Protein AF-0000000084540121 (afdb_homodimer)

InterPro domains:
  IPR040788 MAE_28990/MAE_18760-like HEPN [PF18737] (2-87)

Foldseek 3Di:
DLLLVLVVVVLVVQDFQLPDDPLQNCQQCVVLVVQLPPDPDVVSCVVVVCCVVPVRRDGTDGDNVSPPPDPVADCHVSDCSVNCSPPPPPVPPPPPD/DVLLVLVVVVLVVQDFQLPDDPLQNCQQCVVLVVQLPPDPDVVSCVVVVCCVVPRRRHGTDGDNCSVPPPPPPDVPCSVCSCNCSVPDVECPPPPPD

Solvent-accessible surface area (backbone atoms only — not comparable to full-atom values): 11094 Å² total; per-residue (Å²): 107,73,53,50,50,47,50,50,53,54,58,70,65,61,43,28,40,70,69,44,54,37,62,56,39,12,53,43,41,36,70,66,59,56,69,35,56,83,52,87,28,31,54,56,37,23,65,58,36,44,40,62,72,67,48,30,82,35,72,50,64,68,66,82,74,54,72,48,85,67,74,78,44,33,54,60,46,58,35,55,42,50,48,59,66,65,72,79,68,80,71,76,77,70,70,79,117,107,72,57,49,50,48,48,51,53,54,56,70,65,61,42,28,40,72,70,43,55,38,69,56,38,12,53,43,41,37,71,67,59,56,67,35,56,83,52,97,30,41,53,55,37,22,65,58,38,44,39,62,72,68,47,30,82,34,74,50,64,67,65,82,74,53,72,41,87,70,72,52,60,15,49,80,33,42,52,44,44,51,56,56,59,70,80,46,57,74,29,64,73,78,69,82,117

Organism: NCBI:txid376219

Structure (mmCIF, N/CA/C/O backbone):
data_AF-0000000084540121-model_v1
#
loop_
_entity.id
_entity.type
_entity.pdbx_description
1 polymer 'MAE-28990/MAE-18760-like HEPN domain-containing protein'
#
loop_
_atom_site.group_PDB
_atom_site.id
_atom_site.type_symbol
_atom_site.label_atom_id
_atom_site.label_alt_id
_atom_site.label_comp_id
_atom_site.label_asym_id
_atom_site.label_entity_id
_atom_site.label_seq_id
_atom_site.pdbx_PDB_ins_code
_atom_site.Cartn_x
_atom_site.Cartn_y
_atom_site.Cartn_z
_atom_site.occupancy
_atom_site.B_iso_or_equiv
_atom_site.auth_seq_id
_atom_site.auth_comp_id
_atom_site.auth_asym_id
_atom_site.auth_atom_id
_atom_site.pdbx_PDB_model_num
ATOM 1 N N . MET A 1 1 ? -4.441 23.078 14.719 1 58.97 1 MET A N 1
ATOM 2 C CA . MET A 1 1 ? -3.49 24.141 14.422 1 58.97 1 MET A CA 1
ATOM 3 C C . MET A 1 1 ? -2.055 23.641 14.508 1 58.97 1 MET A C 1
ATOM 5 O O . MET A 1 1 ? -1.306 23.703 13.531 1 58.97 1 MET A O 1
ATOM 9 N N . ALA A 1 2 ? -1.504 23.109 15.727 1 68.88 2 ALA A N 1
ATOM 10 C CA . ALA A 1 2 ? -0.123 22.672 15.914 1 68.88 2 ALA A CA 1
ATOM 11 C C . ALA A 1 2 ? 0.222 21.531 14.961 1 68.88 2 ALA A C 1
ATOM 13 O O . ALA A 1 2 ? 1.293 21.516 14.352 1 68.88 2 ALA A O 1
ATOM 14 N N . ALA A 1 3 ? -0.736 20.766 14.742 1 68.94 3 ALA A N 1
ATOM 15 C CA . ALA A 1 3 ? -0.485 19.625 13.867 1 68.94 3 ALA A CA 1
ATOM 16 C C . ALA A 1 3 ? -0.313 20.062 12.414 1 68.94 3 ALA A C 1
ATOM 18 O O . ALA A 1 3 ? 0.56 19.562 11.703 1 68.94 3 ALA A O 1
ATOM 19 N N . ASN A 1 4 ? -1.132 21.062 11.961 1 74.94 4 ASN A N 1
ATOM 20 C CA . ASN A 1 4 ? -1.024 21.547 10.594 1 74.94 4 ASN A CA 1
ATOM 21 C C . ASN A 1 4 ? 0.293 22.281 10.359 1 74.94 4 ASN A C 1
ATOM 23 O O . ASN A 1 4 ? 0.857 22.219 9.266 1 74.94 4 ASN A O 1
ATOM 27 N N . ALA A 1 5 ? 0.564 23 11.477 1 78.62 5 ALA A N 1
ATOM 28 C CA . ALA A 1 5 ? 1.848 23.688 11.367 1 78.62 5 ALA A CA 1
ATOM 29 C C . ALA A 1 5 ? 2.986 22.703 11.164 1 78.62 5 ALA A C 1
ATOM 31 O O . ALA A 1 5 ? 3.893 22.938 10.359 1 78.62 5 ALA A O 1
ATOM 32 N N . TYR A 1 6 ? 3.016 21.656 11.93 1 79.75 6 TYR A N 1
ATOM 33 C CA . TYR A 1 6 ? 4.043 20.625 11.781 1 79.75 6 TYR A CA 1
ATOM 34 C C . TYR A 1 6 ? 3.971 19.969 10.406 1 79.75 6 TYR A C 1
ATOM 36 O O . TYR A 1 6 ? 5 19.703 9.789 1 79.75 6 TYR A O 1
ATOM 44 N N . LEU A 1 7 ? 2.779 19.719 10.055 1 81.31 7 LEU A N 1
ATOM 45 C CA . LEU A 1 7 ? 2.621 19.141 8.719 1 81.31 7 LEU A CA 1
ATOM 46 C C . LEU A 1 7 ? 3.205 20.062 7.66 1 81.31 7 LEU A C 1
ATOM 48 O O . LEU A 1 7 ? 3.85 19.609 6.715 1 81.31 7 LEU A O 1
ATOM 52 N N . ASP A 1 8 ? 2.877 21.391 7.75 1 84.31 8 ASP A N 1
ATOM 53 C CA . ASP A 1 8 ? 3.451 22.375 6.828 1 84.31 8 ASP A CA 1
ATOM 54 C C . ASP A 1 8 ? 4.977 22.328 6.867 1 84.31 8 ASP A C 1
ATOM 56 O O . ASP A 1 8 ? 5.629 22.422 5.824 1 84.31 8 ASP A O 1
ATOM 60 N N . TYR A 1 9 ? 5.543 22.172 8.195 1 86.44 9 TYR A N 1
ATOM 61 C CA . TYR A 1 9 ? 6.984 22.031 8.375 1 86.44 9 TYR A CA 1
ATOM 62 C C . TYR A 1 9 ? 7.52 20.828 7.625 1 86.44 9 TYR A C 1
ATOM 64 O O . TYR A 1 9 ? 8.523 20.906 6.91 1 86.44 9 TYR A O 1
ATOM 72 N N . VAL A 1 10 ? 6.906 19.719 7.75 1 87 10 VAL A N 1
ATOM 73 C CA . VAL A 1 10 ? 7.328 18.5 7.074 1 87 10 VAL A CA 1
ATOM 74 C C . VAL A 1 10 ? 7.242 18.688 5.562 1 87 10 VAL A C 1
ATOM 76 O O . VAL A 1 10 ? 8.148 18.266 4.828 1 87 10 VAL A O 1
ATOM 79 N N . ARG A 1 11 ? 6.145 19.266 5.094 1 88.94 11 ARG A N 1
ATOM 80 C CA . ARG A 1 11 ? 5.977 19.516 3.666 1 88.94 11 ARG A CA 1
ATOM 81 C C . ARG A 1 11 ? 7.137 20.344 3.115 1 88.94 11 ARG A C 1
ATOM 83 O O . ARG A 1 11 ? 7.602 20.109 1.999 1 88.94 11 ARG A O 1
ATOM 90 N N . LEU A 1 12 ? 7.582 21.266 3.869 1 90.81 12 LEU A N 1
ATOM 91 C CA . LEU A 1 12 ? 8.633 22.172 3.436 1 90.81 12 LEU A CA 1
ATOM 92 C C . LEU A 1 12 ? 9.977 21.469 3.354 1 90.81 12 LEU A C 1
ATOM 94 O O . LEU A 1 12 ? 10.906 21.953 2.709 1 90.81 12 LEU A O 1
ATOM 98 N N . GLN A 1 13 ? 10.148 20.312 4.07 1 91.44 13 GLN A N 1
ATOM 99 C CA . GLN A 1 13 ? 11.383 19.531 4 1 91.44 13 GLN A CA 1
ATOM 100 C C . GLN A 1 13 ? 11.531 18.859 2.639 1 91.44 13 GLN A C 1
ATOM 102 O O . GLN A 1 13 ? 12.609 18.375 2.295 1 91.44 13 GLN A O 1
ATOM 107 N N . LYS A 1 14 ? 10.406 18.844 1.868 1 94 14 LYS A N 1
ATOM 108 C CA . LYS A 1 14 ? 10.422 18.312 0.512 1 94 14 LYS A CA 1
ATOM 109 C C . LYS A 1 14 ? 10.992 16.891 0.49 1 94 14 LYS A C 1
ATOM 111 O O . LYS A 1 14 ? 11.836 16.578 -0.351 1 94 14 LYS A O 1
ATOM 116 N N . LEU A 1 15 ? 10.648 16.016 1.434 1 94.25 15 LEU A N 1
ATOM 117 C CA . LEU A 1 15 ? 11.109 14.641 1.543 1 94.25 15 LEU A CA 1
ATOM 118 C C . LEU A 1 15 ? 10.469 13.773 0.462 1 94.25 15 LEU A C 1
ATOM 120 O O . LEU A 1 15 ? 9.367 14.055 -0.002 1 94.25 15 LEU A O 1
ATOM 124 N N . ASN A 1 16 ? 11.242 12.766 0.163 1 95.88 16 ASN A N 1
ATOM 125 C CA . ASN A 1 16 ? 10.648 11.719 -0.657 1 95.88 16 ASN A CA 1
ATOM 126 C C . ASN A 1 16 ? 9.711 10.836 0.158 1 95.88 16 ASN A C 1
ATOM 128 O O . ASN A 1 16 ? 9.797 10.789 1.386 1 95.88 16 ASN A O 1
ATOM 132 N N . TYR A 1 17 ? 8.812 10.086 -0.557 1 96 17 TYR A N 1
ATOM 133 C CA . TYR A 1 17 ? 7.863 9.203 0.11 1 96 17 TYR A CA 1
ATOM 134 C C . TYR A 1 17 ? 8.586 8.227 1.032 1 96 17 TYR A C 1
ATOM 136 O O . TYR A 1 17 ? 8.109 7.949 2.137 1 96 17 TYR A O 1
ATOM 144 N N . GLN A 1 18 ? 9.664 7.711 0.585 1 94.25 18 GLN A N 1
ATOM 145 C CA . GLN A 1 18 ? 10.391 6.695 1.349 1 94.25 18 GLN A CA 1
ATOM 146 C C . GLN A 1 18 ? 11.023 7.297 2.598 1 94.25 18 GLN A C 1
ATOM 148 O O . GLN A 1 18 ? 11.453 6.57 3.494 1 94.25 18 GLN A O 1
ATOM 153 N N . GLU A 1 19 ? 11.133 8.641 2.639 1 93 19 GLU A N 1
ATOM 154 C CA . GLU A 1 19 ? 11.727 9.32 3.777 1 93 19 GLU A CA 1
ATOM 155 C C . GLU A 1 19 ? 10.672 9.711 4.809 1 93 19 GLU A C 1
ATOM 157 O O . GLU A 1 19 ? 11.008 10.125 5.922 1 93 19 GLU A O 1
ATOM 162 N N . LEU A 1 20 ? 9.43 9.547 4.457 1 91.69 20 LEU A N 1
ATOM 163 C CA . LEU A 1 20 ? 8.344 9.859 5.375 1 91.69 20 LEU A CA 1
ATOM 164 C C . LEU A 1 20 ? 8.195 8.773 6.438 1 91.69 20 LEU A C 1
ATOM 166 O O . LEU A 1 20 ? 8.438 7.598 6.164 1 91.69 20 LEU A O 1
ATOM 170 N N . SER A 1 21 ? 7.863 9.312 7.672 1 89.06 21 SER A N 1
ATOM 171 C CA . SER A 1 21 ? 7.383 8.305 8.617 1 89.06 21 SER A CA 1
ATOM 172 C C . SER A 1 21 ? 6.105 7.645 8.109 1 89.06 21 SER A C 1
ATOM 174 O O . SER A 1 21 ? 5.391 8.211 7.281 1 89.06 21 SER A O 1
ATOM 176 N N . SER A 1 22 ? 5.793 6.473 8.656 1 91.25 22 SER A N 1
ATOM 177 C CA . SER A 1 22 ? 4.641 5.707 8.188 1 91.25 22 SER A CA 1
ATOM 178 C C . SER A 1 22 ? 3.34 6.465 8.422 1 91.25 22 SER A C 1
ATOM 180 O O . SER A 1 22 ? 2.395 6.34 7.637 1 91.25 22 SER A O 1
ATOM 182 N N . ASN A 1 23 ? 3.324 7.277 9.477 1 85.94 23 ASN A N 1
ATOM 183 C CA . ASN A 1 23 ? 2.123 8.055 9.75 1 85.94 23 ASN A CA 1
ATOM 184 C C . ASN A 1 23 ? 1.856 9.086 8.656 1 85.94 23 ASN A C 1
ATOM 186 O O . ASN A 1 23 ? 0.712 9.266 8.234 1 85.94 23 ASN A O 1
ATOM 190 N N . PHE A 1 24 ? 2.943 9.758 8.148 1 88.25 24 PHE A N 1
ATOM 191 C CA . PHE A 1 24 ? 2.795 10.75 7.094 1 88.25 24 PHE A CA 1
ATOM 192 C C . PHE A 1 24 ? 2.533 10.086 5.75 1 88.25 24 PHE A C 1
ATOM 194 O O . PHE A 1 24 ? 1.777 10.602 4.93 1 88.25 24 PHE A O 1
ATOM 201 N N . LEU A 1 25 ? 3.213 8.922 5.652 1 92.69 25 LEU A N 1
ATOM 202 C CA . LEU A 1 25 ? 3 8.188 4.406 1 92.69 25 LEU A CA 1
ATOM 203 C C . LEU A 1 25 ? 1.556 7.715 4.293 1 92.69 25 LEU A C 1
ATOM 205 O O . LEU A 1 25 ? 0.951 7.801 3.223 1 92.69 25 LEU A O 1
ATOM 209 N N . ALA A 1 26 ? 0.975 7.258 5.375 1 90.81 26 ALA A N 1
ATOM 210 C CA . ALA A 1 26 ? -0.42 6.824 5.395 1 90.81 26 ALA A CA 1
ATOM 211 C C . ALA A 1 26 ? -1.354 7.961 4.988 1 90.81 26 ALA A C 1
ATOM 213 O O . ALA A 1 26 ? -2.312 7.746 4.242 1 90.81 26 ALA A O 1
ATOM 214 N N . LEU A 1 27 ? -0.991 9.102 5.496 1 87.12 27 LEU A N 1
ATOM 215 C CA . LEU A 1 27 ? -1.777 10.281 5.156 1 87.12 27 LEU A CA 1
ATOM 216 C C . LEU A 1 27 ? -1.684 10.594 3.666 1 87.12 27 LEU A C 1
ATOM 218 O O . LEU A 1 27 ? -2.691 10.906 3.029 1 87.12 27 LEU A O 1
ATOM 222 N N . ALA A 1 28 ? -0.429 10.5 3.148 1 90.69 28 ALA A N 1
ATOM 223 C CA . ALA A 1 28 ? -0.174 10.836 1.749 1 90.69 28 ALA A CA 1
ATOM 224 C C . ALA A 1 28 ? -0.887 9.859 0.815 1 90.69 28 ALA A C 1
ATOM 226 O O . ALA A 1 28 ? -1.354 10.25 -0.258 1 90.69 28 ALA A O 1
ATOM 227 N N . MET A 1 29 ? -1.013 8.625 1.266 1 90.5 29 MET A N 1
ATOM 228 C CA . MET A 1 29 ? -1.477 7.562 0.38 1 90.5 29 MET A CA 1
ATOM 229 C C . MET A 1 29 ? -2.943 7.234 0.641 1 90.5 29 MET A C 1
ATOM 231 O O . MET A 1 29 ? -3.531 6.402 -0.048 1 90.5 29 MET A O 1
ATOM 235 N N . LYS A 1 30 ? -3.553 7.832 1.5 1 86.31 30 LYS A N 1
ATOM 236 C CA . LYS A 1 30 ? -4.891 7.504 1.985 1 86.31 30 LYS A CA 1
ATOM 237 C C . LYS A 1 30 ? -5.883 7.387 0.831 1 86.31 30 LYS A C 1
ATOM 239 O O . LYS A 1 30 ? -6.609 6.398 0.728 1 86.31 30 LYS A O 1
ATOM 244 N N . GLU A 1 31 ? -5.898 8.477 -0.031 1 84.19 31 GLU A N 1
ATOM 245 C CA . GLU A 1 31 ? -6.859 8.484 -1.13 1 84.19 31 GLU A CA 1
ATOM 246 C C . GLU A 1 31 ? -6.617 7.312 -2.08 1 84.19 31 GLU A C 1
ATOM 248 O O . GLU A 1 31 ? -7.566 6.719 -2.598 1 84.19 31 GLU A O 1
ATOM 253 N N . LYS A 1 32 ? -5.359 6.922 -2.34 1 86.19 32 LYS A N 1
ATOM 254 C CA . LYS A 1 32 ? -5.02 5.812 -3.23 1 86.19 32 LYS A CA 1
ATOM 255 C C . LYS A 1 32 ? -5.43 4.473 -2.623 1 86.19 32 LYS A C 1
ATOM 257 O O . LYS A 1 32 ? -5.938 3.598 -3.326 1 86.19 32 LYS A O 1
ATOM 262 N N . LEU A 1 33 ? -5.254 4.395 -1.348 1 87.56 33 LEU A N 1
ATOM 263 C CA . LEU A 1 33 ? -5.559 3.146 -0.655 1 87.56 33 LEU A CA 1
ATOM 264 C C . LEU A 1 33 ? -7.062 2.965 -0.5 1 87.56 33 LEU A C 1
ATOM 266 O O . LEU A 1 33 ? -7.57 1.844 -0.589 1 87.56 33 LEU A O 1
ATOM 270 N N . LYS A 1 34 ? -7.754 4.004 -0.356 1 82.19 34 LYS A N 1
ATOM 271 C CA . LYS A 1 34 ? -9.203 3.975 -0.21 1 82.19 34 LYS A CA 1
ATOM 272 C C . LYS A 1 34 ? -9.883 3.562 -1.515 1 82.19 34 LYS A C 1
ATOM 274 O O . LYS A 1 34 ? -10.898 2.867 -1.499 1 82.19 34 LYS A O 1
ATOM 279 N N . LYS A 1 35 ? -9.367 4.039 -2.639 1 79.19 35 LYS A N 1
ATOM 280 C CA . LYS A 1 35 ? -9.945 3.746 -3.949 1 79.19 35 LYS A CA 1
ATOM 281 C C . LYS A 1 35 ? -9.898 2.25 -4.246 1 79.19 35 LYS A C 1
ATOM 283 O O . LYS A 1 35 ? -10.703 1.742 -5.031 1 79.19 35 LYS A O 1
ATOM 288 N N . SER A 1 36 ? -9.023 1.503 -3.605 1 74.75 36 SER A N 1
ATOM 289 C CA . SER A 1 36 ? -8.852 0.079 -3.875 1 74.75 36 SER A CA 1
ATOM 290 C C . SER A 1 36 ? -9.867 -0.755 -3.1 1 74.75 36 SER A C 1
ATOM 292 O O . SER A 1 36 ? -10.008 -1.953 -3.348 1 74.75 36 SER A O 1
ATOM 294 N N . LYS A 1 37 ? -10.672 -0.234 -2.207 1 67.5 37 LYS A N 1
ATOM 295 C CA . LYS A 1 37 ? -11.555 -0.922 -1.27 1 67.5 37 LYS A CA 1
ATOM 296 C C . LYS A 1 37 ? -12.766 -1.519 -1.988 1 67.5 37 LYS A C 1
ATOM 298 O O . LYS A 1 37 ? -13.383 -2.457 -1.489 1 67.5 37 LYS A O 1
ATOM 303 N N . GLU A 1 38 ? -12.969 -1.216 -3.234 1 63.81 38 GLU A N 1
ATOM 304 C CA . GLU A 1 38 ? -14.289 -1.522 -3.783 1 63.81 38 GLU A CA 1
ATOM 305 C C . GLU A 1 38 ? -14.352 -2.963 -4.281 1 63.81 38 GLU A C 1
ATOM 307 O O . GLU A 1 38 ? -15.445 -3.523 -4.43 1 63.81 38 GLU A O 1
ATOM 312 N N . THR A 1 39 ? -13.195 -3.584 -4.473 1 63.09 39 THR A N 1
ATOM 313 C CA . THR A 1 39 ? -13.266 -4.934 -5.02 1 63.09 39 THR A CA 1
ATOM 314 C C . THR A 1 39 ? -12.281 -5.859 -4.316 1 63.09 39 THR A C 1
ATOM 316 O O . THR A 1 39 ? -11.32 -5.395 -3.703 1 63.09 39 THR A O 1
ATOM 319 N N . ASN A 1 40 ? -12.633 -7.164 -4.062 1 66.56 40 ASN A N 1
ATOM 320 C CA . ASN A 1 40 ? -11.758 -8.188 -3.502 1 66.56 40 ASN A CA 1
ATOM 321 C C . ASN A 1 40 ? -10.82 -8.766 -4.559 1 66.56 40 ASN A C 1
ATOM 323 O O . ASN A 1 40 ? -10.156 -9.773 -4.324 1 66.56 40 ASN A O 1
ATOM 327 N N . LYS A 1 41 ? -10.75 -7.992 -5.684 1 75 41 LYS A N 1
ATOM 328 C CA . LYS A 1 41 ? -9.859 -8.484 -6.734 1 75 41 LYS A CA 1
ATOM 329 C C . LYS A 1 41 ? -8.43 -7.988 -6.523 1 75 41 LYS A C 1
ATOM 331 O O . LYS A 1 41 ? -8.211 -6.809 -6.242 1 75 41 LYS A O 1
ATOM 336 N N . PRO A 1 42 ? -7.465 -8.906 -6.641 1 79.44 42 PRO A N 1
ATOM 337 C CA . PRO A 1 42 ? -6.07 -8.492 -6.484 1 79.44 42 PRO A CA 1
ATOM 338 C C . PRO A 1 42 ? -5.68 -7.375 -7.445 1 79.44 42 PRO A C 1
ATOM 340 O O . PRO A 1 42 ? -4.801 -6.562 -7.133 1 79.44 42 PRO A O 1
ATOM 343 N N . SER A 1 43 ? -6.309 -7.34 -8.602 1 81.88 43 SER A N 1
ATOM 344 C CA . SER A 1 43 ? -5.934 -6.383 -9.641 1 81.88 43 SER A CA 1
ATOM 345 C C . SER A 1 43 ? -6.117 -4.949 -9.156 1 81.88 43 SER A C 1
ATOM 347 O O . SER A 1 43 ? -5.449 -4.035 -9.641 1 81.88 43 SER A O 1
ATOM 349 N N . VAL A 1 44 ? -7.047 -4.766 -8.32 1 83.44 44 VAL A N 1
ATOM 350 C CA . VAL A 1 44 ? -7.344 -3.422 -7.832 1 83.44 44 VAL A CA 1
ATOM 351 C C . VAL A 1 44 ? -6.156 -2.881 -7.039 1 83.44 44 VAL A C 1
ATOM 353 O O . VAL A 1 44 ? -5.973 -1.667 -6.934 1 83.44 44 VAL A O 1
ATOM 356 N N . TYR A 1 45 ? -5.352 -3.871 -6.523 1 88.31 45 TYR A N 1
ATOM 357 C CA . TYR A 1 45 ? -4.246 -3.475 -5.66 1 88.31 45 TYR A CA 1
ATOM 358 C C . TYR A 1 45 ? -2.977 -3.248 -6.473 1 88.31 45 TYR A C 1
ATOM 360 O O . TYR A 1 45 ? -1.974 -2.762 -5.941 1 88.31 45 TYR A O 1
ATOM 368 N N . ILE A 1 46 ? -3.021 -3.568 -7.77 1 89.81 46 ILE A N 1
ATOM 369 C CA . ILE A 1 46 ? -1.824 -3.49 -8.602 1 89.81 46 ILE A CA 1
ATOM 370 C C . ILE A 1 46 ? -1.313 -2.051 -8.633 1 89.81 46 ILE A C 1
ATOM 372 O O . ILE A 1 46 ? -0.122 -1.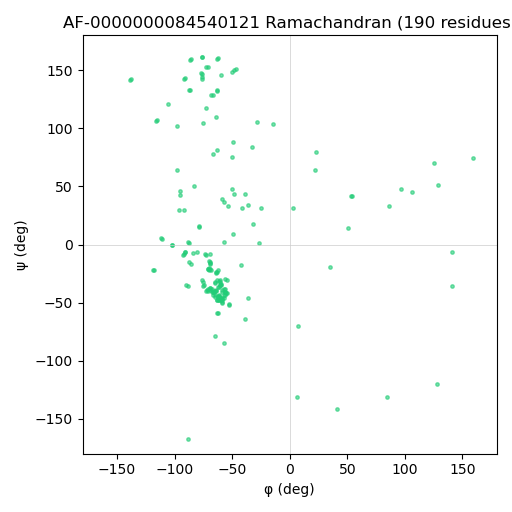804 -8.438 1 89.81 46 ILE A O 1
ATOM 376 N N . PRO A 1 47 ? -2.16 -1.054 -8.875 1 91.38 47 PRO A N 1
ATOM 377 C CA . PRO A 1 47 ? -1.654 0.32 -8.883 1 91.38 47 PRO A CA 1
ATOM 378 C C . PRO A 1 47 ? -1.024 0.728 -7.551 1 91.38 47 PRO A C 1
ATOM 380 O O . PRO A 1 47 ? -0.061 1.497 -7.531 1 91.38 47 PRO A O 1
ATOM 383 N N . ILE A 1 48 ? -1.529 0.247 -6.469 1 92.5 48 ILE A N 1
ATOM 384 C CA . ILE A 1 48 ? -0.958 0.508 -5.152 1 92.5 48 ILE A CA 1
ATOM 385 C C . ILE A 1 48 ? 0.445 -0.086 -5.07 1 92.5 48 ILE A C 1
ATOM 387 O O . ILE A 1 48 ? 1.393 0.594 -4.672 1 92.5 48 ILE A O 1
ATOM 391 N N . CYS A 1 49 ? 0.542 -1.305 -5.484 1 93.62 49 CYS A N 1
ATOM 392 C CA . CYS A 1 49 ? 1.834 -1.982 -5.473 1 93.62 49 CYS A CA 1
ATOM 393 C C . CYS A 1 49 ? 2.832 -1.271 -6.375 1 93.62 49 CYS A C 1
ATOM 395 O O . CYS A 1 49 ? 3.99 -1.081 -6 1 93.62 49 CYS A O 1
ATOM 397 N N . LYS A 1 50 ? 2.396 -0.893 -7.582 1 92.94 50 LYS A N 1
ATOM 398 C CA . LYS A 1 50 ? 3.262 -0.165 -8.508 1 92.94 50 LYS A CA 1
ATOM 399 C C . LYS A 1 50 ? 3.787 1.119 -7.871 1 92.94 50 LYS A C 1
ATOM 401 O O . LYS A 1 50 ? 4.965 1.452 -8.016 1 92.94 50 LYS A O 1
ATOM 406 N N . PHE A 1 51 ? 2.975 1.804 -7.227 1 93.94 51 PHE A N 1
ATOM 407 C CA . PHE A 1 51 ? 3.393 3.023 -6.547 1 93.94 51 PHE A CA 1
ATOM 408 C C . PHE A 1 51 ? 4.496 2.729 -5.535 1 93.94 51 PHE A C 1
ATOM 410 O O . PHE A 1 51 ? 5.547 3.371 -5.555 1 93.94 51 PHE A O 1
ATOM 417 N N . PHE A 1 52 ? 4.289 1.715 -4.668 1 94.31 52 PHE A N 1
ATOM 418 C CA . PHE A 1 52 ? 5.219 1.445 -3.578 1 94.31 52 PHE A CA 1
ATOM 419 C C . PHE A 1 52 ? 6.535 0.894 -4.109 1 94.31 52 PHE A C 1
ATOM 421 O O . PHE A 1 52 ? 7.586 1.08 -3.496 1 94.31 52 PHE A O 1
ATOM 428 N N . ILE A 1 53 ? 6.496 0.368 -5.25 1 92.75 53 ILE A N 1
ATOM 429 C CA . ILE A 1 53 ? 7.703 -0.211 -5.828 1 92.75 53 ILE A CA 1
ATOM 430 C C . ILE A 1 53 ? 8.469 0.858 -6.602 1 92.75 53 ILE A C 1
ATOM 432 O O . ILE A 1 53 ? 9.703 0.883 -6.586 1 92.75 53 ILE A O 1
ATOM 436 N N . SER A 1 54 ? 7.766 1.732 -7.227 1 93.62 54 SER A N 1
ATOM 437 C CA . SER A 1 54 ? 8.453 2.547 -8.227 1 93.62 54 SER A CA 1
ATOM 438 C C . SER A 1 54 ? 8.414 4.023 -7.848 1 93.62 54 SER A C 1
ATOM 440 O O . SER A 1 54 ? 9.203 4.82 -8.359 1 93.62 54 SER A O 1
ATOM 442 N N . GLU A 1 55 ? 7.508 4.445 -7.035 1 94.38 55 GLU A N 1
ATOM 443 C CA . GLU A 1 55 ? 7.285 5.879 -6.883 1 94.38 55 GLU A CA 1
ATOM 444 C C . GLU A 1 55 ? 7.719 6.359 -5.5 1 94.38 55 GLU A C 1
ATOM 446 O O . GLU A 1 55 ? 7.594 7.543 -5.18 1 94.38 55 GLU A O 1
ATOM 451 N N . LEU A 1 56 ? 8.352 5.449 -4.637 1 93.75 56 LEU A N 1
ATOM 452 C CA . LEU A 1 56 ? 8.711 5.832 -3.275 1 93.75 56 LEU A CA 1
ATOM 453 C C . LEU A 1 56 ? 9.844 6.852 -3.281 1 93.75 56 LEU A C 1
ATOM 455 O O . LEU A 1 56 ? 10.039 7.578 -2.303 1 93.75 56 LEU A O 1
ATOM 459 N N . ASN A 1 57 ? 10.688 6.984 -4.398 1 94.56 57 ASN A N 1
ATOM 460 C CA . ASN A 1 57 ? 11.805 7.914 -4.477 1 94.56 57 ASN A CA 1
ATOM 461 C C . ASN A 1 57 ? 11.367 9.281 -5.004 1 94.56 57 ASN A C 1
ATOM 463 O O . ASN A 1 57 ? 12.172 10.203 -5.098 1 94.56 57 ASN A O 1
ATOM 467 N N . GLN A 1 58 ? 10.125 9.414 -5.242 1 96 58 GLN A N 1
ATOM 468 C CA . GLN A 1 58 ? 9.594 10.695 -5.68 1 96 58 GLN A CA 1
ATOM 469 C C . GLN A 1 58 ? 9.258 11.586 -4.488 1 96 58 GLN A C 1
ATOM 471 O O . GLN A 1 58 ? 9.047 11.094 -3.377 1 96 58 GLN A O 1
ATOM 476 N N . ARG A 1 59 ? 9.211 12.844 -4.859 1 96.19 59 ARG A N 1
ATOM 477 C CA . ARG A 1 59 ? 8.82 13.797 -3.824 1 96.19 59 ARG A CA 1
ATOM 478 C C . ARG A 1 59 ? 7.402 13.531 -3.338 1 96.19 59 ARG A C 1
ATOM 480 O O . ARG A 1 59 ? 6.5 13.289 -4.141 1 96.19 59 ARG A O 1
ATOM 487 N N . SER A 1 60 ? 7.34 13.539 -2.006 1 95.56 60 SER A N 1
ATOM 488 C CA . SER A 1 60 ? 6.031 13.234 -1.434 1 95.56 60 SER A CA 1
ATOM 489 C C . SER A 1 60 ? 5.094 14.43 -1.527 1 95.56 60 SER A C 1
ATOM 491 O O . SER A 1 60 ? 5.543 15.578 -1.493 1 95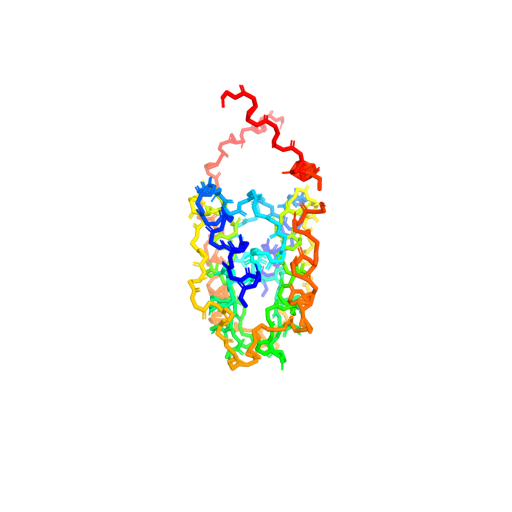.56 60 SER A O 1
ATOM 493 N N . ILE A 1 61 ? 3.811 14.109 -1.685 1 92.25 61 ILE A N 1
ATOM 494 C CA . ILE A 1 61 ? 2.756 15.117 -1.65 1 92.25 61 ILE A CA 1
ATOM 495 C C . ILE A 1 61 ? 1.829 14.859 -0.466 1 92.25 61 ILE A C 1
ATOM 497 O O . ILE A 1 61 ? 1.099 13.859 -0.449 1 92.25 61 ILE A O 1
ATOM 501 N N . LEU A 1 62 ? 2.012 15.727 0.507 1 90.31 62 LEU A N 1
ATOM 502 C CA . LEU A 1 62 ? 1.143 15.625 1.676 1 90.31 62 LEU A CA 1
ATOM 503 C C . LEU A 1 62 ? -0.1 16.484 1.504 1 90.31 62 LEU A C 1
ATOM 505 O O . LEU A 1 62 ? -0.018 17.609 0.984 1 90.31 62 LEU A O 1
ATOM 509 N N . PRO A 1 63 ? -1.138 16 1.981 1 83 63 PRO A N 1
ATOM 510 C CA . PRO A 1 63 ? -2.354 16.812 1.858 1 83 63 PRO A CA 1
ATOM 511 C C . PRO A 1 63 ? -2.311 18.078 2.711 1 83 63 PRO A C 1
ATOM 513 O O . PRO A 1 63 ? -1.755 18.062 3.812 1 83 63 PRO A O 1
ATOM 516 N N . LYS A 1 64 ? -2.564 19.281 2.207 1 75.94 64 LYS A N 1
ATOM 517 C CA . LYS A 1 64 ? -2.568 20.562 2.906 1 75.94 64 LYS A CA 1
ATOM 518 C C . LYS A 1 64 ? -3.639 20.594 3.994 1 75.94 64 LYS A C 1
ATOM 520 O O . LYS A 1 64 ? -3.387 21.062 5.105 1 75.94 64 LYS A O 1
ATOM 525 N N . ASP A 1 65 ? -4.766 20.422 3.623 1 64 65 ASP A N 1
ATOM 526 C CA . ASP A 1 65 ? -5.887 20.547 4.555 1 64 65 ASP A CA 1
ATOM 527 C C . ASP A 1 65 ? -6.277 19.188 5.113 1 64 65 ASP A C 1
ATOM 529 O O . ASP A 1 65 ? -7.449 18.797 5.059 1 64 65 ASP A O 1
ATOM 533 N N . ALA A 1 66 ? -5.078 18.578 5.465 1 57.88 66 ALA A N 1
ATOM 534 C CA . ALA A 1 66 ? -5.406 17.234 5.941 1 57.88 66 ALA A CA 1
ATOM 535 C C . ALA A 1 66 ? -6.188 17.297 7.25 1 57.88 66 ALA A C 1
ATOM 537 O O . ALA A 1 66 ? -7.062 16.453 7.496 1 57.88 66 ALA A O 1
ATOM 538 N N . ILE A 1 67 ? -5.66 18.328 8.164 1 53.91 67 ILE A N 1
ATOM 539 C CA . ILE A 1 67 ? -6.25 18.391 9.5 1 53.91 67 ILE A CA 1
ATOM 540 C C . ILE A 1 67 ? -7.34 19.453 9.531 1 53.91 67 ILE A C 1
ATOM 542 O O . ILE A 1 67 ? -7.047 20.656 9.641 1 53.91 67 ILE A O 1
ATOM 546 N N . SER A 1 68 ? -8.016 19.781 8.617 1 50.31 68 SER A N 1
ATOM 547 C CA . SER A 1 68 ? -9.094 20.734 8.898 1 50.31 68 SER A CA 1
ATOM 548 C C . SER A 1 68 ? -9.906 20.297 10.117 1 50.31 68 SER A C 1
ATOM 550 O O . SER A 1 68 ? -9.938 19.109 10.461 1 50.31 68 SER A O 1
ATOM 552 N N . THR A 1 69 ? -10.531 21.438 10.914 1 45.09 69 THR A N 1
ATOM 553 C CA . THR A 1 69 ? -11.344 21.297 12.117 1 45.09 69 THR A CA 1
ATOM 554 C C . THR A 1 69 ? -12.266 20.078 12.008 1 45.09 69 THR A C 1
ATOM 556 O O . THR A 1 69 ? -12.75 19.578 13.016 1 45.09 69 THR A O 1
ATOM 559 N N . ALA A 1 70 ? -13.172 20.141 11.062 1 44.62 70 ALA A N 1
ATOM 560 C CA . ALA A 1 70 ? -14.227 19.141 11.195 1 44.62 70 ALA A CA 1
ATOM 561 C C . ALA A 1 70 ? -13.648 17.734 11.164 1 44.62 70 ALA A C 1
ATOM 563 O O . ALA A 1 70 ? -12.586 17.5 10.586 1 44.62 70 ALA A O 1
ATOM 564 N N . SER A 1 71 ? -14.008 16.594 11.789 1 42.66 71 SER A N 1
ATOM 565 C CA . SER A 1 71 ? -13.5 15.336 12.305 1 42.66 71 SER A CA 1
ATOM 566 C C . SER A 1 71 ? -12.805 14.531 11.203 1 42.66 71 SER A C 1
ATOM 568 O O . SER A 1 71 ? -12.797 13.297 11.242 1 42.66 71 SER A O 1
ATOM 570 N N . ASN A 1 72 ? -12.609 14.852 9.953 1 41.88 72 ASN A N 1
ATOM 571 C CA . ASN A 1 72 ? -11.773 13.828 9.328 1 41.88 72 ASN A CA 1
ATOM 572 C C . ASN A 1 72 ? -10.445 13.664 10.055 1 41.88 72 ASN A C 1
ATOM 574 O O . ASN A 1 72 ? -9.391 14.039 9.539 1 41.88 72 ASN A O 1
ATOM 578 N N . LEU A 1 73 ? -9.93 13.656 10.984 1 42.44 73 LEU A N 1
ATOM 579 C CA . LEU A 1 73 ? -9.773 13.383 12.414 1 42.44 73 LEU A CA 1
ATOM 580 C C . LEU A 1 73 ? -9.32 11.945 12.648 1 42.44 73 LEU A C 1
ATOM 582 O O . LEU A 1 73 ? -8.344 11.711 13.359 1 42.44 73 LEU A O 1
ATOM 586 N N . SER A 1 74 ? -9.422 11.133 13.094 1 43.5 74 SER A N 1
ATOM 587 C CA . SER A 1 74 ? -9.078 9.977 13.922 1 43.5 74 SER A CA 1
ATOM 588 C C . SER A 1 74 ? -8.453 8.867 13.078 1 43.5 74 SER A C 1
ATOM 590 O O . SER A 1 74 ? -7.465 8.258 13.484 1 43.5 74 SER A O 1
ATOM 592 N N . SER A 1 75 ? -8.031 7.785 12.75 1 46.22 75 SER A N 1
ATOM 593 C CA . SER A 1 75 ? -8.117 7.07 14.016 1 46.22 75 SER A CA 1
ATOM 594 C C . SER A 1 75 ? -7.004 7.504 14.969 1 46.22 75 SER A C 1
ATOM 596 O O . SER A 1 75 ? -5.836 7.57 14.578 1 46.22 75 SER A O 1
ATOM 598 N N . GLU A 1 76 ? -7.047 8.305 16.047 1 48.97 76 GLU A N 1
ATOM 599 C CA . GLU A 1 76 ? -7.57 9.555 16.594 1 48.97 76 GLU A CA 1
ATOM 600 C C . GLU A 1 76 ? -6.477 10.617 16.688 1 48.97 76 GLU A C 1
ATOM 602 O O . GLU A 1 76 ? -6.676 11.758 16.281 1 48.97 76 GLU A O 1
ATOM 607 N N . ILE A 1 77 ? -6.102 11.625 16.406 1 50.09 77 ILE A N 1
ATOM 608 C CA . ILE A 1 77 ? -5.094 12.641 16.719 1 50.09 77 ILE A CA 1
ATOM 609 C C . ILE A 1 77 ? -3.809 12.344 15.961 1 50.09 77 ILE A C 1
ATOM 611 O O . ILE A 1 77 ? -3.025 11.477 16.359 1 50.09 77 ILE A O 1
ATOM 615 N N . PHE A 1 78 ? -4.156 11.875 14.961 1 49.81 78 PHE A N 1
ATOM 616 C CA . PHE A 1 78 ? -3.666 11.039 13.875 1 49.81 78 PHE A CA 1
ATOM 617 C C . PHE A 1 78 ? -2.146 10.93 13.922 1 49.81 78 PHE A C 1
ATOM 619 O O . PHE A 1 78 ? -1.488 10.883 12.883 1 49.81 78 PHE A O 1
ATOM 626 N N . LYS A 1 79 ? -2.201 9.992 14.312 1 48.75 79 LYS A N 1
ATOM 627 C CA . LYS A 1 79 ? -3.068 10.008 15.492 1 48.75 79 LYS A CA 1
ATOM 628 C C . LYS A 1 79 ? -2.387 10.695 16.672 1 48.75 79 LYS A C 1
ATOM 630 O O . LYS A 1 79 ? -3.021 11.469 17.391 1 48.75 79 LYS A O 1
ATOM 635 N N . GLU A 1 80 ? -1.856 11.031 17.328 1 48.59 80 GLU A N 1
ATOM 636 C CA . GLU A 1 80 ? -1.346 12.07 18.203 1 48.59 80 GLU A CA 1
ATOM 637 C C . GLU A 1 80 ? -0.286 12.914 17.516 1 48.59 80 GLU A C 1
ATOM 639 O O . GL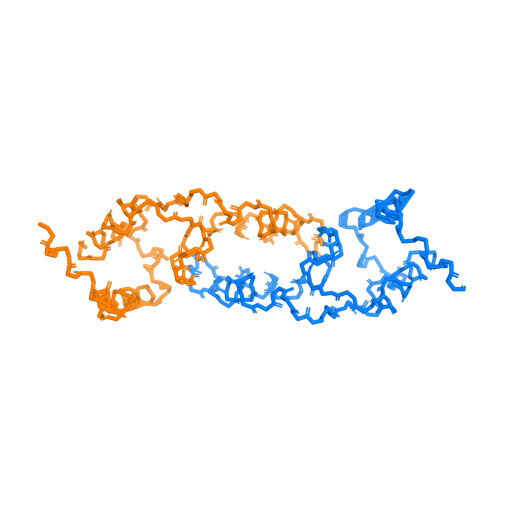U A 1 80 ? -0.058 14.07 17.891 1 48.59 80 GLU A O 1
ATOM 644 N N . ILE A 1 81 ? 0.074 13.562 16.594 1 48.88 81 ILE A N 1
ATOM 645 C CA . ILE A 1 81 ? 0.72 14.805 16.172 1 48.88 81 ILE A CA 1
ATOM 646 C C . ILE A 1 81 ? 2.201 14.547 15.906 1 48.88 81 ILE A C 1
ATOM 648 O O . ILE A 1 81 ? 3.045 14.789 16.766 1 48.88 81 ILE A O 1
ATOM 652 N N . THR A 1 82 ? 2.123 13.758 15.367 1 47.34 82 THR A N 1
ATOM 653 C CA . THR A 1 82 ? 2.107 12.297 15.281 1 47.34 82 THR A CA 1
ATOM 654 C C . THR A 1 82 ? 3.459 11.719 15.688 1 47.34 82 THR A C 1
ATOM 656 O O . THR A 1 82 ? 4.488 12.07 15.109 1 47.34 82 THR A O 1
ATOM 659 N N . ALA A 1 83 ? 2.732 11.539 16.359 1 46.78 83 ALA A N 1
ATOM 660 C CA . ALA A 1 83 ? 2.031 12.031 17.547 1 46.78 83 ALA A CA 1
ATOM 661 C C . ALA A 1 83 ? 2.928 12.945 18.375 1 46.78 83 ALA A C 1
ATOM 663 O O . ALA A 1 83 ? 2.477 13.977 18.875 1 46.78 83 ALA A O 1
ATOM 664 N N . ILE A 1 84 ? 4.105 13.633 18.656 1 49.69 84 ILE A N 1
ATOM 665 C CA . ILE A 1 84 ? 5.352 14.164 19.203 1 49.69 84 ILE A CA 1
ATOM 666 C C . ILE A 1 84 ? 6.32 14.469 18.062 1 49.69 84 ILE A C 1
ATOM 668 O O . ILE A 1 84 ? 6.926 13.555 17.484 1 49.69 84 ILE A O 1
ATOM 672 N N . TYR A 1 85 ? 6.59 14.469 17.203 1 54.25 85 TYR A N 1
ATOM 673 C CA . TYR A 1 85 ? 6.93 15.258 16.031 1 54.25 85 TYR A CA 1
ATOM 674 C C . TYR A 1 85 ? 8.281 14.844 15.469 1 54.25 85 TYR A C 1
ATOM 676 O O . TYR A 1 85 ? 9.328 15.242 15.984 1 54.25 85 TYR A O 1
ATOM 684 N N . THR A 1 86 ? 7.688 13.672 15.547 1 48.94 86 THR A N 1
ATOM 685 C CA . THR A 1 86 ? 8.172 12.305 15.367 1 48.94 86 THR A CA 1
ATOM 686 C C . THR A 1 86 ? 9.68 12.234 15.586 1 48.94 86 THR A C 1
ATOM 688 O O . THR A 1 86 ? 10.445 12.945 14.922 1 48.94 86 THR A O 1
ATOM 691 N N . SER A 1 87 ? 9.625 12.219 17.203 1 44.44 87 SER A N 1
ATOM 692 C CA . SER A 1 87 ? 10.227 12.391 18.531 1 44.44 87 SER A CA 1
ATOM 693 C C . SER A 1 87 ? 11.125 13.617 18.562 1 44.44 87 SER A C 1
ATOM 695 O O . SER A 1 87 ? 11.297 14.234 19.625 1 44.44 87 SER A O 1
ATOM 697 N N . THR A 1 88 ? 12.5 14.453 19.031 1 45.19 88 THR A N 1
ATOM 698 C CA . THR A 1 88 ? 13.945 14.648 19.078 1 45.19 88 THR A CA 1
ATOM 699 C C . THR A 1 88 ? 14.547 14.578 17.688 1 45.19 88 THR A C 1
ATOM 701 O O . THR A 1 88 ? 14.742 13.492 17.141 1 45.19 88 THR A O 1
ATOM 704 N N . THR A 1 89 ? 14.531 14.57 16.594 1 45.53 89 THR A N 1
ATOM 705 C CA . THR A 1 89 ? 14.93 14.492 15.188 1 45.53 89 THR A CA 1
ATOM 706 C C . THR A 1 89 ? 16.422 14.172 15.062 1 45.53 89 THR A C 1
ATOM 708 O O . THR A 1 89 ? 17.219 15.055 14.734 1 45.53 89 THR A O 1
ATOM 711 N N . PRO A 1 90 ? 17.328 13.367 15.938 1 38.66 90 PRO A N 1
ATOM 712 C CA . PRO A 1 90 ? 18.594 12.656 15.773 1 38.66 90 PRO A CA 1
ATOM 713 C C . PRO A 1 90 ? 18.719 11.984 14.406 1 38.66 90 PRO A C 1
ATOM 715 O O . PRO A 1 90 ? 18.016 11.016 14.117 1 38.66 90 PRO A O 1
ATOM 718 N N . ASN A 1 91 ? 18.406 12.094 13.094 1 40.38 91 ASN A N 1
ATOM 719 C CA . ASN A 1 91 ? 19.516 12.188 12.156 1 40.38 91 ASN A CA 1
ATOM 720 C C . ASN A 1 91 ? 20.297 13.484 12.336 1 40.38 91 ASN A C 1
ATOM 722 O O . ASN A 1 91 ? 19.703 14.57 12.344 1 40.38 91 ASN A O 1
ATOM 726 N N . ASN A 1 92 ? 21.156 13.742 13.25 1 34.44 92 ASN A N 1
ATOM 727 C CA . ASN A 1 92 ? 22 14.898 13.555 1 34.44 92 ASN A CA 1
ATOM 728 C C . ASN A 1 92 ? 22.281 15.742 12.32 1 34.44 92 ASN A C 1
ATOM 730 O O . ASN A 1 92 ? 23.234 15.484 11.586 1 34.44 92 ASN A O 1
ATOM 734 N N . CYS A 1 93 ? 21.844 16.078 11.336 1 31.8 93 CYS A N 1
ATOM 735 C CA . CYS A 1 93 ? 21.969 17.312 10.555 1 31.8 93 CYS A CA 1
ATOM 736 C C . CYS A 1 93 ? 22.141 18.516 11.461 1 31.8 93 CYS A C 1
ATOM 738 O O . CYS A 1 93 ? 21.219 18.906 12.188 1 31.8 93 CYS A O 1
ATOM 740 N N . ASP A 1 94 ? 23.172 18.75 11.836 1 28.88 94 ASP A N 1
ATOM 741 C CA . ASP A 1 94 ? 24.172 19.797 12.055 1 28.88 94 ASP A CA 1
ATOM 742 C C . ASP A 1 94 ? 24.234 20.766 10.867 1 28.88 94 ASP A C 1
ATOM 744 O O . ASP A 1 94 ? 24.812 20.438 9.836 1 28.88 94 ASP A O 1
ATOM 748 N N . ARG A 1 95 ? 23.375 21.219 9.984 1 26.52 95 ARG A N 1
ATOM 749 C CA . ARG A 1 95 ? 23.844 22.266 9.094 1 26.52 95 ARG A CA 1
ATOM 750 C C . ARG A 1 95 ? 24.5 23.391 9.883 1 26.52 95 ARG A C 1
ATOM 752 O O . ARG A 1 95 ? 23.828 24.172 10.555 1 26.52 95 ARG A O 1
ATOM 759 N N . SER A 1 96 ? 25.234 23.234 10.648 1 24.11 96 SER A N 1
ATOM 760 C CA . SER A 1 96 ? 26.016 24.438 10.938 1 24.11 96 SER A CA 1
ATOM 761 C C . SER A 1 96 ? 26.328 25.219 9.664 1 24.11 96 SER A C 1
ATOM 763 O O . SER A 1 96 ? 27.172 26.109 9.672 1 24.11 96 SER A O 1
ATOM 765 N N . LEU A 1 97 ? 25.328 25.438 8.641 1 21.64 97 LEU A N 1
ATOM 766 C CA . LEU A 1 97 ? 25.719 26.734 8.102 1 21.64 97 LEU A CA 1
ATOM 767 C C . LEU A 1 97 ? 25.125 27.875 8.93 1 21.64 97 LEU A C 1
ATOM 769 O O . LEU A 1 97 ? 24.031 27.734 9.469 1 21.64 97 LEU A O 1
ATOM 773 N N . MET B 1 1 ? -4.723 -24.156 -13.297 1 59.44 1 MET B N 1
ATOM 774 C CA . MET B 1 1 ? -3.605 -25.094 -13.242 1 59.44 1 MET B CA 1
ATOM 775 C C . MET B 1 1 ? -2.311 -24.422 -13.688 1 59.44 1 MET B C 1
ATOM 777 O O . MET B 1 1 ? -1.337 -24.391 -12.938 1 59.44 1 MET B O 1
ATOM 781 N N . ALA B 1 2 ? -2.178 -23.875 -14.992 1 68.25 2 ALA B N 1
ATOM 782 C CA . ALA B 1 2 ? -0.95 -23.281 -15.516 1 68.25 2 ALA B CA 1
ATOM 783 C C . ALA B 1 2 ? -0.526 -22.078 -14.672 1 68.25 2 ALA B C 1
ATOM 785 O O . ALA B 1 2 ? 0.653 -21.922 -14.344 1 68.25 2 ALA B O 1
ATOM 786 N N . ALA B 1 3 ? -1.506 -21.453 -14.25 1 69.19 3 ALA B N 1
ATOM 787 C CA . ALA B 1 3 ? -1.195 -20.266 -13.453 1 69.19 3 ALA B CA 1
ATOM 788 C C . ALA B 1 3 ? -0.619 -20.656 -12.094 1 69.19 3 ALA B C 1
ATOM 790 O O . ALA B 1 3 ? 0.331 -20.031 -11.617 1 69.19 3 ALA B O 1
ATOM 791 N N . ASN B 1 4 ? -1.204 -21.719 -11.508 1 75.31 4 ASN B N 1
ATOM 792 C CA . ASN B 1 4 ? -0.701 -22.172 -10.211 1 75.31 4 ASN B CA 1
ATOM 793 C C . ASN B 1 4 ? 0.714 -22.734 -10.328 1 75.31 4 ASN B C 1
ATOM 795 O O . ASN B 1 4 ? 1.52 -22.578 -9.406 1 75.31 4 ASN B O 1
ATOM 799 N N . ALA B 1 5 ? 0.8 -23.453 -11.453 1 78.38 5 ALA B N 1
ATOM 800 C CA . ALA B 1 5 ? 2.148 -23.969 -11.672 1 78.38 5 ALA B CA 1
ATOM 801 C C . ALA B 1 5 ? 3.166 -22.828 -11.75 1 78.38 5 ALA B C 1
ATOM 803 O O . ALA B 1 5 ? 4.266 -22.938 -11.203 1 78.38 5 ALA B O 1
ATOM 804 N N . TYR B 1 6 ? 2.828 -21.859 -12.492 1 79.56 6 TYR B N 1
ATOM 805 C CA . TYR B 1 6 ? 3.723 -20.703 -12.602 1 79.56 6 TYR B CA 1
ATOM 806 C C . TYR B 1 6 ? 3.914 -20.031 -11.25 1 79.56 6 TYR B C 1
ATOM 808 O O . TYR B 1 6 ? 5.023 -19.625 -10.898 1 79.56 6 TYR B O 1
ATOM 816 N N . LEU B 1 7 ? 2.83 -19.891 -10.609 1 81.25 7 LEU B N 1
ATOM 817 C CA . LEU B 1 7 ? 2.934 -19.312 -9.273 1 81.25 7 LEU B CA 1
ATOM 818 C C . LEU B 1 7 ? 3.877 -20.141 -8.398 1 81.25 7 LEU B C 1
ATOM 820 O O . LEU B 1 7 ? 4.672 -19.578 -7.637 1 81.25 7 LEU B O 1
ATOM 824 N N . ASP B 1 8 ? 3.682 -21.5 -8.445 1 84.81 8 ASP B N 1
ATOM 825 C CA . ASP B 1 8 ? 4.582 -22.375 -7.711 1 84.81 8 ASP B CA 1
ATOM 826 C C . ASP B 1 8 ? 6.035 -22.141 -8.125 1 84.81 8 ASP B C 1
ATOM 828 O O . ASP B 1 8 ? 6.934 -22.141 -7.277 1 84.81 8 ASP B O 1
ATOM 832 N N . TYR B 1 9 ? 6.215 -21.953 -9.516 1 86.5 9 TYR B N 1
ATOM 833 C CA . TYR B 1 9 ? 7.543 -21.656 -10.039 1 86.5 9 TYR B CA 1
ATOM 834 C C . TYR B 1 9 ? 8.086 -20.359 -9.43 1 86.5 9 TYR B C 1
ATOM 836 O O . TYR B 1 9 ? 9.234 -20.312 -9 1 86.5 9 TYR B O 1
ATOM 844 N N . VAL B 1 10 ? 7.309 -19.359 -9.414 1 87 10 VAL B N 1
ATOM 845 C CA . VAL B 1 10 ? 7.727 -18.078 -8.859 1 87 10 VAL B CA 1
ATOM 846 C C . VAL B 1 10 ? 8.047 -18.234 -7.375 1 87 10 VAL B C 1
ATOM 848 O O . VAL B 1 10 ? 9.039 -17.703 -6.883 1 87 10 VAL B O 1
ATOM 851 N N . ARG B 1 11 ? 7.184 -18.938 -6.688 1 88.88 11 ARG B N 1
ATOM 852 C CA . ARG B 1 11 ? 7.41 -19.172 -5.266 1 88.88 11 ARG B CA 1
ATOM 853 C C . ARG B 1 11 ? 8.766 -19.844 -5.035 1 88.88 11 ARG B C 1
ATOM 855 O O . ARG B 1 11 ? 9.461 -19.516 -4.066 1 88.88 11 ARG B O 1
ATOM 862 N N . LEU B 1 12 ? 9.125 -20.719 -5.863 1 90.75 12 LEU B N 1
ATOM 863 C CA . LEU B 1 12 ? 10.359 -21.484 -5.715 1 90.75 12 LEU B CA 1
ATOM 864 C C . LEU B 1 12 ? 11.578 -20.609 -5.969 1 90.75 12 LEU B C 1
ATOM 866 O O . LEU B 1 12 ? 12.695 -20.953 -5.582 1 90.75 12 LEU B O 1
ATOM 870 N N . GLN B 1 13 ? 11.375 -19.469 -6.695 1 91.62 13 GLN B N 1
ATOM 871 C CA . GLN B 1 13 ? 12.477 -18.547 -6.93 1 91.62 13 GLN B CA 1
ATOM 872 C C . GLN B 1 13 ? 12.883 -17.844 -5.641 1 91.62 13 GLN B C 1
ATOM 874 O O . GLN B 1 13 ? 13.945 -17.219 -5.57 1 91.62 13 GLN B O 1
ATOM 879 N N . LYS B 1 14 ? 12 -17.922 -4.625 1 94.12 14 LYS B N 1
ATOM 880 C CA . LYS B 1 14 ? 12.281 -17.359 -3.305 1 94.12 14 LYS B CA 1
ATOM 881 C C . LYS B 1 14 ? 12.664 -15.891 -3.404 1 94.12 14 LYS B C 1
ATOM 883 O O . LYS B 1 14 ? 13.641 -15.453 -2.795 1 94.12 14 LYS B O 1
ATOM 888 N N . LEU B 1 15 ? 11.977 -15.109 -4.242 1 94.44 15 LEU B N 1
ATOM 889 C CA . LEU B 1 15 ? 12.211 -13.68 -4.441 1 94.44 15 LEU B CA 1
ATOM 890 C C . LEU B 1 15 ? 11.758 -12.883 -3.227 1 94.44 15 LEU B C 1
ATOM 892 O O . LEU B 1 15 ? 10.852 -13.297 -2.502 1 94.44 15 LEU B O 1
ATOM 896 N N . ASN B 1 16 ? 12.453 -11.758 -3.113 1 95.88 16 ASN B N 1
ATOM 897 C CA . ASN B 1 16 ? 11.945 -10.781 -2.158 1 95.88 16 ASN B CA 1
ATOM 898 C C . ASN B 1 16 ? 10.727 -10.039 -2.703 1 95.88 16 ASN B C 1
ATOM 900 O O . ASN B 1 16 ? 10.508 -10.008 -3.916 1 95.88 16 ASN B O 1
ATOM 904 N N . TYR B 1 17 ? 9.961 -9.414 -1.795 1 96 17 TYR B N 1
ATOM 905 C CA . TYR B 1 17 ? 8.766 -8.68 -2.197 1 96 17 TYR B CA 1
ATOM 906 C C . TYR B 1 17 ? 9.102 -7.633 -3.252 1 96 17 TYR B C 1
ATOM 908 O O . TYR B 1 17 ? 8.344 -7.434 -4.199 1 96 17 TYR B O 1
ATOM 916 N N . GLN B 1 18 ? 10.195 -6.941 -3.074 1 94.38 18 GLN B N 1
ATOM 917 C CA . GLN B 1 18 ? 10.562 -5.852 -3.973 1 94.38 18 GLN B CA 1
ATOM 918 C C . GLN B 1 18 ? 10.953 -6.383 -5.352 1 94.38 18 GLN B C 1
ATOM 920 O O . GLN B 1 18 ? 11.047 -5.621 -6.312 1 94.38 18 GLN B O 1
ATOM 925 N N . GLU B 1 19 ? 11.211 -7.734 -5.43 1 93.31 19 GLU B N 1
ATOM 926 C CA . GLU B 1 19 ? 11.594 -8.352 -6.695 1 93.31 19 GLU B CA 1
ATOM 927 C C . GLU B 1 19 ? 10.375 -8.891 -7.438 1 93.31 19 GLU B C 1
ATOM 929 O O . GLU B 1 19 ? 10.469 -9.273 -8.609 1 93.31 19 GLU B O 1
ATOM 934 N N . LEU B 1 20 ? 9.25 -8.883 -6.785 1 91.88 20 LEU B N 1
ATOM 935 C CA . LEU B 1 20 ? 8.023 -9.359 -7.418 1 91.88 20 LEU B CA 1
ATOM 936 C C . LEU B 1 20 ? 7.484 -8.32 -8.398 1 91.88 20 LEU B C 1
ATOM 938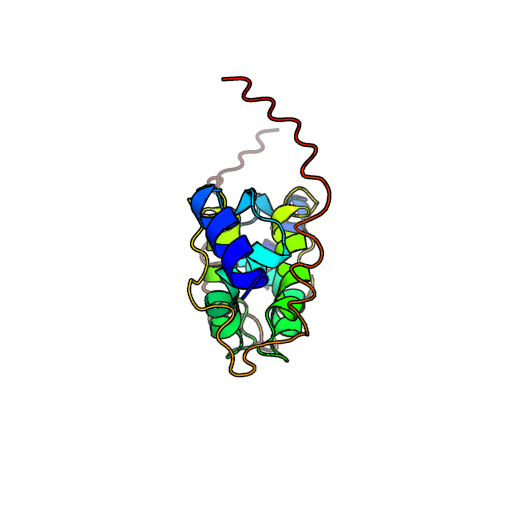 O O . LEU B 1 20 ? 7.625 -7.113 -8.164 1 91.88 20 LEU B O 1
ATOM 942 N N . SER B 1 21 ? 6.898 -8.906 -9.516 1 89.38 21 SER B N 1
ATOM 943 C CA . SER B 1 21 ? 6.074 -7.984 -10.297 1 89.38 21 SER B CA 1
ATOM 944 C C . SER B 1 21 ? 4.887 -7.484 -9.484 1 89.38 21 SER B C 1
ATOM 946 O O . SER B 1 21 ? 4.477 -8.125 -8.516 1 89.38 21 SER B O 1
ATOM 948 N N . SER B 1 22 ? 4.332 -6.355 -9.914 1 91.25 22 SER B N 1
ATOM 949 C CA . SER B 1 22 ? 3.24 -5.738 -9.172 1 91.25 22 SER B CA 1
ATOM 950 C C . SER B 1 22 ? 2.035 -6.668 -9.086 1 91.25 22 SER B C 1
ATOM 952 O O . SER B 1 22 ? 1.302 -6.652 -8.094 1 91.25 22 SER B O 1
ATOM 954 N N . ASN B 1 23 ? 1.867 -7.504 -10.094 1 86.06 23 ASN B N 1
ATOM 955 C CA . ASN B 1 23 ? 0.75 -8.445 -10.086 1 86.06 23 ASN B CA 1
ATOM 956 C C . ASN B 1 23 ? 0.895 -9.477 -8.977 1 86.06 23 ASN B C 1
ATOM 958 O O . ASN B 1 23 ? -0.078 -9.797 -8.289 1 86.06 23 ASN B O 1
ATOM 962 N N . PHE B 1 24 ? 2.143 -9.969 -8.773 1 88.38 24 PHE B N 1
ATOM 963 C CA . PHE B 1 24 ? 2.389 -10.961 -7.73 1 88.38 24 PHE B CA 1
ATOM 964 C C . PHE B 1 24 ? 2.383 -10.312 -6.352 1 88.38 24 PHE B C 1
ATOM 966 O O . PHE B 1 24 ? 1.929 -10.914 -5.379 1 88.38 24 PHE B O 1
ATOM 973 N N . LEU B 1 25 ? 2.922 -9.086 -6.398 1 92.69 25 LEU B N 1
ATOM 974 C CA . LEU B 1 25 ? 2.924 -8.367 -5.133 1 92.69 25 LEU B CA 1
ATOM 975 C C . LEU B 1 25 ? 1.5 -8.086 -4.664 1 92.69 25 LEU B C 1
ATOM 977 O O . LEU B 1 25 ? 1.189 -8.227 -3.48 1 92.69 25 LEU B O 1
ATOM 981 N N . ALA B 1 26 ? 0.623 -7.727 -5.566 1 90.94 26 ALA B N 1
ATOM 982 C CA . ALA B 1 26 ? -0.782 -7.484 -5.246 1 90.94 26 ALA B CA 1
ATOM 983 C C . ALA B 1 26 ? -1.431 -8.727 -4.645 1 90.94 26 ALA B C 1
ATOM 985 O O . ALA B 1 26 ? -2.199 -8.625 -3.684 1 90.94 26 ALA B O 1
ATOM 986 N N . LEU B 1 27 ? -1.045 -9.812 -5.199 1 87.19 27 LEU B N 1
ATOM 987 C CA . LEU B 1 27 ? -1.561 -11.086 -4.699 1 87.19 27 LEU B CA 1
ATOM 988 C C . LEU B 1 27 ? -1.066 -11.359 -3.283 1 87.19 27 LEU B C 1
ATOM 990 O O . LEU B 1 27 ? -1.837 -11.789 -2.424 1 87.19 27 LEU B O 1
ATOM 994 N N . ALA B 1 28 ? 0.25 -11.086 -3.104 1 90.69 28 ALA B N 1
ATOM 995 C CA . ALA B 1 28 ? 0.882 -11.359 -1.815 1 90.69 28 ALA B CA 1
ATOM 996 C C . ALA B 1 28 ? 0.298 -10.477 -0.72 1 90.69 28 ALA B C 1
ATOM 998 O O . ALA B 1 28 ? 0.162 -10.906 0.428 1 90.69 28 ALA B O 1
ATOM 999 N N . MET B 1 29 ? -0.085 -9.281 -1.093 1 90.38 29 MET B N 1
ATOM 1000 C CA . MET B 1 29 ? -0.458 -8.273 -0.103 1 90.38 29 MET B CA 1
ATOM 1001 C C . MET B 1 29 ? -1.975 -8.148 -0.002 1 90.38 29 MET B C 1
ATOM 1003 O O . MET B 1 29 ? -2.484 -7.383 0.82 1 90.38 29 MET B O 1
ATOM 1007 N N . LYS B 1 30 ? -2.689 -8.828 -0.688 1 86.56 30 LYS B N 1
ATOM 1008 C CA . LYS B 1 30 ? -4.137 -8.688 -0.835 1 86.56 30 LYS B CA 1
ATOM 1009 C C . LYS B 1 30 ? -4.828 -8.68 0.524 1 86.56 30 LYS B C 1
ATOM 1011 O O . LYS B 1 30 ? -5.633 -7.797 0.813 1 86.56 30 LYS B O 1
ATOM 1016 N N . GLU B 1 31 ? -4.477 -9.727 1.347 1 84.19 31 GLU B N 1
ATOM 1017 C CA . GLU B 1 31 ? -5.137 -9.836 2.643 1 84.19 31 GLU B CA 1
ATOM 1018 C C . GLU B 1 31 ? -4.836 -8.633 3.527 1 84.19 31 GLU B C 1
ATOM 1020 O O . GLU B 1 31 ? -5.703 -8.164 4.266 1 84.19 31 GLU B O 1
ATOM 1025 N N . LYS B 1 32 ? -3.615 -8.062 3.488 1 86.19 32 LYS B N 1
ATOM 1026 C CA . LYS B 1 32 ? -3.225 -6.906 4.285 1 86.19 32 LYS B CA 1
ATOM 1027 C C . LYS B 1 32 ? -3.943 -5.645 3.812 1 86.19 32 LYS B C 1
ATOM 1029 O O . LYS B 1 32 ? -4.379 -4.828 4.625 1 86.19 32 LYS B O 1
ATOM 1034 N N . LEU B 1 33 ? -4.09 -5.586 2.531 1 87.69 33 LEU B N 1
ATOM 1035 C CA . LEU B 1 33 ? -4.711 -4.406 1.945 1 87.69 33 LEU B CA 1
ATOM 1036 C C . LEU B 1 33 ? -6.223 -4.426 2.154 1 87.69 33 LEU B C 1
ATOM 1038 O O . LEU B 1 33 ? -6.836 -3.381 2.377 1 87.69 33 LEU B O 1
ATOM 1042 N N . LYS B 1 34 ? -6.797 -5.539 2.201 1 82.19 34 LYS B N 1
ATOM 1043 C CA . LYS B 1 34 ? -8.227 -5.711 2.408 1 82.19 34 LYS B CA 1
ATOM 1044 C C . LYS B 1 34 ? -8.625 -5.367 3.844 1 82.19 34 LYS B C 1
ATOM 1046 O O . LYS B 1 34 ? -9.695 -4.809 4.082 1 82.19 34 LYS B O 1
ATOM 1051 N N . LYS B 1 35 ? -7.805 -5.719 4.758 1 79.19 35 LYS B N 1
ATOM 1052 C CA . LYS B 1 35 ? -8.086 -5.484 6.172 1 79.19 35 LYS B CA 1
ATOM 1053 C C . LYS B 1 35 ? -8.164 -3.994 6.48 1 79.19 35 LYS B C 1
ATOM 1055 O O . LYS B 1 35 ? -8.828 -3.584 7.434 1 79.19 35 LYS B O 1
ATOM 1060 N N . SER B 1 36 ? -7.535 -3.182 5.691 1 75.31 36 SER B N 1
ATOM 1061 C CA . SER B 1 36 ? -7.488 -1.742 5.934 1 75.31 36 SER B CA 1
ATOM 1062 C C . SER B 1 36 ? -8.766 -1.059 5.449 1 75.31 36 SER B C 1
ATOM 1064 O O . SER B 1 36 ? -9.016 0.103 5.777 1 75.31 36 SER B O 1
ATOM 1066 N N . LYS B 1 37 ? -9.695 -1.693 4.777 1 67.25 37 LYS B N 1
ATOM 1067 C CA . LYS B 1 37 ? -10.867 -1.139 4.109 1 67.25 37 LYS B CA 1
ATOM 1068 C C . LYS B 1 37 ? -11.93 -0.717 5.117 1 67.25 37 LYS B C 1
ATOM 1070 O O . LYS B 1 37 ? -12.789 0.116 4.812 1 67.25 37 LYS B O 1
ATOM 1075 N N . GLU B 1 38 ? -11.789 -1.022 6.391 1 63.62 38 GLU B N 1
ATOM 1076 C CA . GLU B 1 38 ? -12.953 -0.907 7.254 1 63.62 38 GLU B CA 1
ATOM 1077 C C . GLU B 1 38 ? -13.094 0.505 7.816 1 63.62 38 GLU B C 1
ATOM 1079 O O . GLU B 1 38 ? -14.156 0.887 8.305 1 63.62 38 GLU B O 1
ATOM 1084 N N . THR B 1 39 ? -12.031 1.281 7.711 1 62.91 39 THR B N 1
ATOM 1085 C CA . THR B 1 39 ? -12.148 2.611 8.305 1 62.91 39 THR B CA 1
ATOM 1086 C C . THR B 1 39 ? -11.508 3.662 7.395 1 62.91 39 THR B C 1
ATOM 1088 O O . THR B 1 39 ? -10.68 3.336 6.543 1 62.91 39 THR B O 1
ATOM 1091 N N . ASN B 1 40 ? -12.07 4.926 7.234 1 66 40 ASN B N 1
ATOM 1092 C CA . ASN B 1 40 ? -11.523 6.051 6.488 1 66 40 ASN B CA 1
ATOM 1093 C C . ASN B 1 40 ? -10.438 6.777 7.281 1 66 40 ASN B C 1
ATOM 1095 O O . ASN B 1 40 ? -10 7.863 6.898 1 66 40 ASN B O 1
ATOM 1099 N N . LYS B 1 41 ? -9.977 6.016 8.367 1 74.81 41 LYS B N 1
ATOM 1100 C CA . LYS B 1 41 ? -8.922 6.645 9.164 1 74.81 41 LYS B CA 1
ATOM 1101 C C . LYS B 1 41 ? -7.543 6.348 8.586 1 74.81 41 LYS B C 1
ATOM 1103 O O . LYS B 1 41 ? -7.246 5.203 8.219 1 74.81 41 LYS B O 1
ATOM 1108 N N . PRO B 1 42 ? -6.695 7.379 8.453 1 79.12 42 PRO B N 1
ATOM 1109 C CA . PRO B 1 42 ? -5.34 7.145 7.953 1 79.12 42 PRO B CA 1
ATOM 1110 C C . PRO B 1 42 ? -4.586 6.094 8.766 1 79.12 42 PRO B C 1
ATOM 1112 O O . PRO B 1 42 ? -3.713 5.406 8.227 1 79.12 42 PRO B O 1
ATOM 1115 N N . SER B 1 43 ? -4.871 5.969 10.031 1 81.69 43 SER B N 1
ATOM 1116 C CA . SER B 1 43 ? -4.133 5.074 10.914 1 81.69 43 SER B CA 1
ATOM 1117 C C . SER B 1 43 ? -4.234 3.625 10.445 1 81.69 43 SER B C 1
ATOM 1119 O O . SER B 1 43 ? -3.35 2.812 10.727 1 81.69 43 SER B O 1
ATOM 1121 N N . VAL B 1 44 ? -5.324 3.33 9.875 1 83.44 44 VAL B N 1
ATOM 1122 C CA . VAL B 1 44 ? -5.551 1.956 9.438 1 83.44 44 VAL B CA 1
ATOM 1123 C C . VAL B 1 44 ? -4.527 1.579 8.367 1 83.44 44 VAL B C 1
ATOM 1125 O O . VAL B 1 44 ? -4.207 0.401 8.195 1 83.44 44 VAL B O 1
ATOM 1128 N N . TYR B 1 45 ? -3.992 2.654 7.684 1 88.19 45 TYR B N 1
ATOM 1129 C CA . TYR B 1 45 ? -3.086 2.406 6.57 1 88.19 45 TYR B CA 1
ATOM 1130 C C . TYR B 1 45 ? -1.637 2.365 7.043 1 88.19 45 TYR B C 1
ATOM 1132 O O . TYR B 1 45 ? -0.737 2.012 6.277 1 88.19 45 TYR B O 1
ATOM 1140 N N . ILE B 1 46 ? -1.4 2.689 8.32 1 89.94 46 ILE B N 1
ATOM 1141 C CA . ILE B 1 46 ? -0.037 2.783 8.836 1 89.94 46 ILE B CA 1
ATOM 1142 C C . ILE B 1 46 ? 0.652 1.425 8.719 1 89.94 46 ILE B C 1
ATOM 1144 O O . ILE B 1 46 ? 1.78 1.334 8.227 1 89.94 46 ILE B O 1
ATOM 1148 N N . PRO B 1 47 ? 0.037 0.333 9.133 1 91.25 47 PRO B N 1
ATOM 1149 C CA . PRO B 1 47 ? 0.707 -0.962 8.992 1 91.25 47 PRO B CA 1
ATOM 1150 C C . PRO B 1 47 ? 1.039 -1.299 7.535 1 91.25 47 PRO B C 1
ATOM 1152 O O . PRO B 1 47 ? 2.061 -1.935 7.266 1 91.25 47 PRO B O 1
ATOM 1155 N N . ILE B 1 48 ? 0.208 -0.915 6.625 1 92.5 48 ILE B N 1
ATOM 1156 C CA . ILE B 1 48 ? 0.468 -1.12 5.203 1 92.5 48 ILE B CA 1
ATOM 1157 C C . ILE B 1 48 ? 1.717 -0.345 4.789 1 92.5 48 ILE B C 1
ATOM 1159 O O . ILE B 1 48 ? 2.617 -0.899 4.156 1 92.5 48 ILE B O 1
ATOM 1163 N N . CYS B 1 49 ? 1.761 0.876 5.184 1 93.5 49 CYS B N 1
ATOM 1164 C CA . CYS B 1 49 ? 2.906 1.722 4.867 1 93.5 49 CYS B CA 1
ATOM 1165 C C . CYS B 1 49 ? 4.184 1.162 5.48 1 93.5 49 CYS B C 1
ATOM 1167 O O . CYS B 1 49 ? 5.227 1.119 4.828 1 93.5 49 CYS B O 1
ATOM 1169 N N . LYS B 1 50 ? 4.137 0.743 6.766 1 92.88 50 LYS B N 1
ATOM 1170 C CA . LYS B 1 50 ? 5.289 0.146 7.43 1 92.88 50 LYS B CA 1
ATOM 1171 C C . LYS B 1 50 ? 5.805 -1.064 6.66 1 92.88 50 LYS B C 1
ATOM 1173 O O . LYS B 1 50 ? 7.016 -1.236 6.5 1 92.88 50 LYS B O 1
ATOM 1178 N N . PHE B 1 51 ? 4.93 -1.851 6.223 1 94 51 PHE B N 1
ATOM 1179 C CA . PHE B 1 51 ? 5.324 -3.014 5.434 1 94 51 PHE B CA 1
ATOM 1180 C C . PHE B 1 51 ? 6.098 -2.588 4.191 1 94 51 PHE B C 1
ATOM 1182 O O . PHE B 1 51 ? 7.195 -3.09 3.936 1 94 51 PHE B O 1
ATOM 1189 N N . PHE B 1 52 ? 5.543 -1.631 3.424 1 94.12 52 PHE B N 1
ATOM 1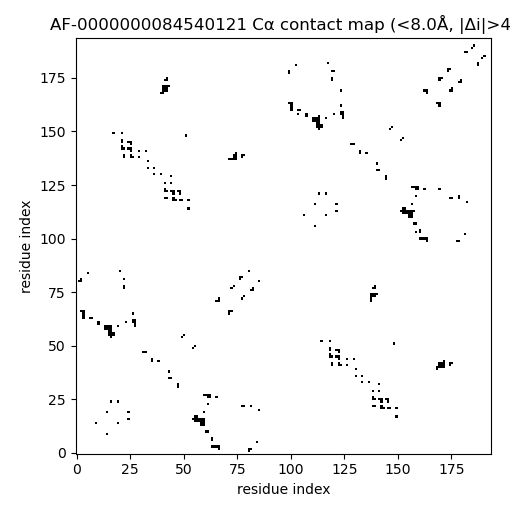190 C CA . PHE B 1 52 ? 6.129 -1.258 2.143 1 94.12 52 PHE B CA 1
ATOM 1191 C C . PHE B 1 52 ? 7.449 -0.524 2.344 1 94.12 52 PHE B C 1
ATOM 1193 O O . PHE B 1 52 ? 8.328 -0.568 1.48 1 94.12 52 PHE B O 1
ATOM 1200 N N . ILE B 1 53 ? 7.633 -0.003 3.482 1 92.69 53 ILE B N 1
ATOM 1201 C CA . ILE B 1 53 ? 8.859 0.742 3.752 1 92.69 53 ILE B CA 1
ATOM 1202 C C . ILE B 1 53 ? 9.93 -0.203 4.297 1 92.69 53 ILE B C 1
ATOM 1204 O O . ILE B 1 53 ? 11.109 -0.06 3.98 1 92.69 53 ILE B O 1
ATOM 1208 N N . SER B 1 54 ? 9.531 -1.158 5.047 1 93.44 54 SER B N 1
ATOM 1209 C CA . SER B 1 54 ? 10.539 -1.86 5.828 1 93.44 54 SER B CA 1
ATOM 1210 C C . SER B 1 54 ? 10.602 -3.336 5.453 1 93.44 54 SER B C 1
ATOM 1212 O O . SER B 1 54 ? 11.602 -4.012 5.734 1 93.44 54 SER B O 1
ATOM 1214 N N . GLU B 1 55 ? 9.578 -3.893 4.883 1 94.31 55 GLU B N 1
ATOM 1215 C CA . GLU B 1 55 ? 9.516 -5.344 4.758 1 94.31 55 GLU B CA 1
ATOM 1216 C C . GLU B 1 55 ? 9.656 -5.781 3.305 1 94.31 55 GLU B C 1
ATOM 1218 O O . GLU B 1 55 ? 9.617 -6.977 3 1 94.31 55 GLU B O 1
ATOM 1223 N N . LEU B 1 56 ? 9.922 -4.828 2.342 1 93.69 56 LEU B N 1
ATOM 1224 C CA . LEU B 1 56 ? 9.992 -5.18 0.927 1 93.69 56 LEU B CA 1
ATOM 1225 C C . LEU B 1 56 ? 11.211 -6.039 0.638 1 93.69 56 LEU B C 1
ATOM 1227 O O . LEU B 1 56 ? 11.258 -6.75 -0.369 1 93.69 56 LEU B O 1
ATOM 1231 N N . ASN B 1 57 ? 12.312 -6.023 1.517 1 94.81 57 ASN B N 1
ATOM 1232 C CA . ASN B 1 57 ? 13.531 -6.797 1.303 1 94.81 57 ASN B CA 1
ATOM 1233 C C . ASN B 1 57 ? 13.414 -8.203 1.891 1 94.81 57 ASN B C 1
ATOM 1235 O O . ASN B 1 57 ? 14.328 -9.008 1.761 1 94.81 57 ASN B O 1
ATOM 1239 N N . GLN B 1 58 ? 12.312 -8.5 2.436 1 96 58 GLN B N 1
ATOM 1240 C CA . GLN B 1 58 ? 12.07 -9.836 2.965 1 96 58 GLN B CA 1
ATOM 1241 C C . GLN B 1 58 ? 11.57 -10.781 1.875 1 96 58 GLN B C 1
ATOM 1243 O O . GLN B 1 58 ? 11.031 -10.336 0.859 1 96 58 GLN B O 1
ATOM 1248 N N . ARG B 1 59 ? 11.773 -12.039 2.223 1 96.25 59 ARG B N 1
ATOM 1249 C CA . ARG B 1 59 ? 11.273 -13.047 1.298 1 96.25 59 ARG B CA 1
ATOM 1250 C C . ARG B 1 59 ? 9.75 -12.969 1.174 1 96.25 59 ARG B C 1
ATOM 1252 O O . ARG B 1 59 ? 9.047 -12.836 2.178 1 96.25 59 ARG B O 1
ATOM 1259 N N . SER B 1 60 ? 9.375 -12.984 -0.074 1 95.56 60 SER B N 1
ATOM 1260 C CA . SER B 1 60 ? 7.938 -12.867 -0.307 1 95.56 60 SER B CA 1
ATOM 1261 C C . SER B 1 60 ? 7.219 -14.172 -0.005 1 95.56 60 SER B C 1
ATOM 1263 O O . SER B 1 60 ? 7.789 -15.258 -0.164 1 95.56 60 SER B O 1
ATOM 1265 N N . ILE B 1 61 ? 5.977 -14.031 0.491 1 92.06 61 ILE B N 1
ATOM 1266 C CA . ILE B 1 61 ? 5.086 -15.164 0.697 1 92.06 61 ILE B CA 1
ATOM 1267 C C . ILE B 1 61 ? 3.869 -15.039 -0.217 1 92.06 61 ILE B C 1
ATOM 1269 O O . ILE B 1 61 ? 3.037 -14.148 -0.035 1 92.06 61 ILE B O 1
ATOM 1273 N N . LEU B 1 62 ? 3.906 -15.906 -1.21 1 90.19 62 LEU B N 1
ATOM 1274 C CA . LEU B 1 62 ? 2.771 -15.93 -2.125 1 90.19 62 LEU B CA 1
ATOM 1275 C C . LEU B 1 62 ? 1.728 -16.938 -1.665 1 90.19 62 LEU B C 1
ATOM 1277 O O . LEU B 1 62 ? 2.074 -18.031 -1.201 1 90.19 62 LEU B O 1
ATOM 1281 N N . PRO B 1 63 ? 0.557 -16.578 -1.847 1 82.88 63 PRO B N 1
ATOM 1282 C CA . PRO B 1 63 ? -0.478 -17.531 -1.444 1 82.88 63 PRO B CA 1
ATOM 1283 C C . PRO B 1 63 ? -0.477 -18.797 -2.301 1 82.88 63 PRO B C 1
ATOM 1285 O O . PRO B 1 63 ? -0.209 -18.734 -3.502 1 82.88 63 PRO B O 1
ATOM 1288 N N . LYS B 1 64 ? -0.454 -20 -1.723 1 75.5 64 LYS B N 1
ATOM 1289 C CA . LYS B 1 64 ? -0.466 -21.281 -2.422 1 75.5 64 LYS B CA 1
ATOM 1290 C C . LYS B 1 64 ? -1.758 -21.453 -3.215 1 75.5 64 LYS B C 1
ATOM 1292 O O . LYS B 1 64 ? -1.73 -21.906 -4.363 1 75.5 64 LYS B O 1
ATOM 1297 N N . ASP B 1 65 ? -2.768 -21.406 -2.535 1 63.97 65 ASP B N 1
ATOM 1298 C CA . ASP B 1 65 ? -4.059 -21.688 -3.162 1 63.97 65 ASP B CA 1
ATOM 1299 C C . ASP B 1 65 ? -4.742 -20.391 -3.602 1 63.97 65 ASP B C 1
ATOM 1301 O O . ASP B 1 65 ? -5.91 -20.156 -3.277 1 63.97 65 ASP B O 1
ATOM 1305 N N . ALA B 1 66 ? -3.756 -19.625 -4.176 1 57.62 66 ALA B N 1
ATOM 1306 C CA . ALA B 1 66 ? -4.348 -18.344 -4.527 1 57.62 66 ALA B CA 1
ATOM 1307 C C . ALA B 1 66 ? -5.426 -18.5 -5.594 1 57.62 66 ALA B C 1
ATOM 1309 O O . ALA B 1 66 ? -6.434 -17.797 -5.578 1 57.62 66 ALA B O 1
ATOM 1310 N N . ILE B 1 67 ? -4.965 -19.375 -6.625 1 53.72 67 ILE B N 1
ATOM 1311 C CA . ILE B 1 67 ? -5.859 -19.5 -7.77 1 53.72 67 ILE B CA 1
ATOM 1312 C C . ILE B 1 67 ? -6.812 -20.672 -7.555 1 53.72 67 ILE B C 1
ATOM 1314 O O . ILE B 1 67 ? -6.449 -21.828 -7.797 1 53.72 67 ILE B O 1
ATOM 1318 N N . SER B 1 68 ? -7.113 -20.953 -6.441 1 50.25 68 SER B N 1
ATOM 1319 C CA . SER B 1 68 ? -8.148 -21.984 -6.512 1 50.25 68 SER B CA 1
ATOM 1320 C C . SER B 1 68 ? -9.273 -21.578 -7.461 1 50.25 68 SER B C 1
ATOM 1322 O O . SER B 1 68 ? -9.469 -20.391 -7.723 1 50.25 68 SER B O 1
ATOM 1324 N N . THR B 1 69 ? -9.906 -22.625 -8.141 1 44.78 69 THR B N 1
ATOM 1325 C CA . THR B 1 69 ? -11 -22.484 -9.094 1 44.78 69 THR B CA 1
ATOM 1326 C C . THR B 1 69 ? -11.945 -21.359 -8.68 1 44.78 69 THR B C 1
ATOM 1328 O O . THR B 1 69 ? -12.727 -20.859 -9.492 1 44.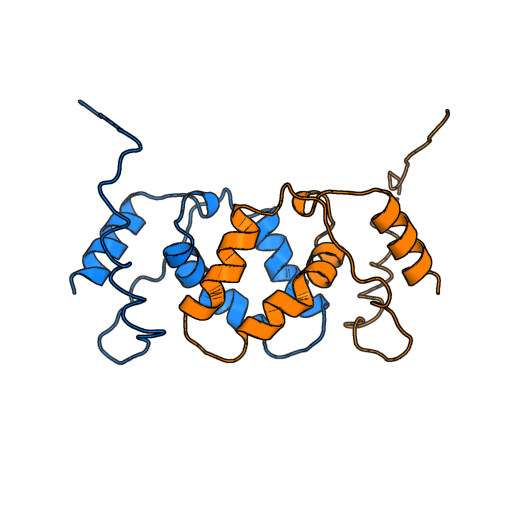78 69 THR B O 1
ATOM 1331 N N . ALA B 1 70 ? -12.242 -21.406 -7.438 1 45.38 70 ALA B N 1
ATOM 1332 C CA . ALA B 1 70 ? -13.367 -20.5 -7.227 1 45.38 70 ALA B CA 1
ATOM 1333 C C . ALA B 1 70 ? -12.914 -19.047 -7.32 1 45.38 70 ALA B C 1
ATOM 1335 O O . ALA B 1 70 ? -11.82 -18.703 -6.863 1 45.38 70 ALA B O 1
ATOM 1336 N N . SER B 1 71 ? -13.219 -18 -8.156 1 44.16 71 SER B N 1
ATOM 1337 C CA . SER B 1 71 ? -12.883 -16.766 -8.859 1 44.16 71 SER B CA 1
ATOM 1338 C C .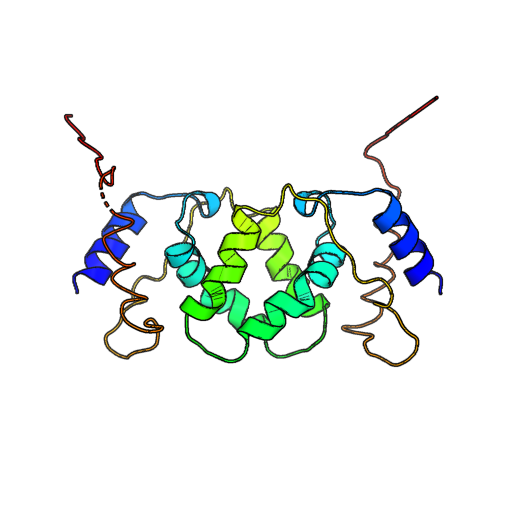 SER B 1 71 ? -12.242 -15.75 -7.918 1 44.16 71 SER B C 1
ATOM 1340 O O . SER B 1 71 ? -12.57 -14.562 -7.961 1 44.16 71 SER B O 1
ATOM 1342 N N . ASN B 1 72 ? -11.859 -15.82 -6.828 1 42.25 72 ASN B N 1
ATOM 1343 C CA . ASN B 1 72 ? -11.414 -14.5 -6.387 1 42.25 72 ASN B CA 1
ATOM 1344 C C . ASN B 1 72 ? -10.328 -13.945 -7.309 1 42.25 72 ASN B C 1
ATOM 1346 O O . ASN B 1 72 ? -9.977 -12.766 -7.215 1 42.25 72 ASN B O 1
ATOM 1350 N N . LEU B 1 73 ? -8.734 -14.148 -7.34 1 45.78 73 LEU B N 1
ATOM 1351 C CA . LEU B 1 73 ? -8.055 -13.586 -8.5 1 45.78 73 LEU B CA 1
ATOM 1352 C C . LEU B 1 73 ? -8.781 -13.953 -9.789 1 45.78 73 LEU B C 1
ATOM 1354 O O . LEU B 1 73 ? -8.57 -15.031 -10.344 1 45.78 73 LEU B O 1
ATOM 1358 N N . SER B 1 74 ? -8.922 -13.656 -10.578 1 42.78 74 SER B N 1
ATOM 1359 C CA . SER B 1 74 ? -8.969 -12.664 -11.648 1 42.78 74 SER B CA 1
ATOM 1360 C C . SER B 1 74 ? -8.359 -11.344 -11.203 1 42.78 74 SER B C 1
ATOM 1362 O O . SER B 1 74 ? -7.535 -10.766 -11.914 1 42.78 74 SER B O 1
ATOM 1364 N N . SER B 1 75 ? -8.234 -9.688 -10.969 1 45.91 75 SER B N 1
ATOM 1365 C CA . SER B 1 75 ? -9.57 -9.594 -11.555 1 45.91 75 SER B CA 1
ATOM 1366 C C . SER B 1 75 ? -9.562 -10.039 -13.016 1 45.91 75 SER B C 1
ATOM 1368 O O . SER B 1 75 ? -8.633 -9.719 -13.758 1 45.91 75 SER B O 1
ATOM 1370 N N . GLU B 1 76 ? -9.453 -10.266 -14.609 1 49.31 76 GLU B N 1
ATOM 1371 C CA . GLU B 1 76 ? -9.82 -11.547 -15.203 1 49.31 76 GLU B CA 1
ATOM 1372 C C . GLU B 1 76 ? -8.586 -12.406 -15.453 1 49.31 76 GLU B C 1
ATOM 1374 O O . GLU B 1 76 ? -8.578 -13.602 -15.141 1 49.31 76 GLU B O 1
ATOM 1379 N N . ILE B 1 77 ? -7.691 -13.242 -15.398 1 47.91 77 ILE B N 1
ATOM 1380 C CA . ILE B 1 77 ? -6.523 -13.953 -15.898 1 47.91 77 ILE B CA 1
ATOM 1381 C C . ILE B 1 77 ? -5.281 -13.516 -15.133 1 47.91 77 ILE B C 1
ATOM 1383 O O . ILE B 1 77 ? -4.699 -12.469 -15.43 1 47.91 77 ILE B O 1
ATOM 1387 N N . PHE B 1 78 ? -5.504 -13.492 -14.016 1 48.34 78 PHE B N 1
ATOM 1388 C CA . PHE B 1 78 ? -5.109 -12.477 -13.047 1 48.34 78 PHE B CA 1
ATOM 1389 C C . PHE B 1 78 ? -3.812 -11.797 -13.469 1 48.34 78 PHE B C 1
ATOM 1391 O O . PHE B 1 78 ? -2.758 -12.43 -13.508 1 48.34 78 PHE B O 1
ATOM 1398 N N . LYS B 1 79 ? -3.967 -10.523 -13.961 1 46.91 79 LYS B N 1
ATOM 1399 C CA . LYS B 1 79 ? -5.176 -10.562 -14.773 1 46.91 79 LYS B CA 1
ATOM 1400 C C . LYS B 1 79 ? -5.008 -11.5 -15.969 1 46.91 79 LYS B C 1
ATOM 1402 O O . LYS B 1 79 ? -5.922 -12.258 -16.312 1 46.91 79 LYS B O 1
ATOM 1407 N N . GLU B 1 80 ? -4.402 -12.094 -16.984 1 50.09 80 GLU B N 1
ATOM 1408 C CA . GLU B 1 80 ? -3.756 -12.938 -17.984 1 50.09 80 GLU B CA 1
ATOM 1409 C C . GLU B 1 80 ? -2.525 -13.633 -17.406 1 50.09 80 GLU B C 1
ATOM 1411 O O . GLU B 1 80 ? -1.52 -12.977 -17.109 1 50.09 80 GLU B O 1
ATOM 1416 N N . ILE B 1 81 ? -2.016 -14.062 -16.797 1 51.56 81 ILE B N 1
ATOM 1417 C CA . ILE B 1 81 ? -1.342 -15.156 -16.094 1 51.56 81 ILE B CA 1
ATOM 1418 C C . ILE B 1 81 ? 0.153 -14.859 -16 1 51.56 81 ILE B C 1
ATOM 1420 O O . ILE B 1 81 ? 0.918 -15.172 -16.906 1 51.56 81 ILE B O 1
ATOM 1424 N N . THR B 1 82 ? 0.083 -14.055 -15.289 1 48.69 82 THR B N 1
ATOM 1425 C CA . THR B 1 82 ? -0.017 -12.625 -15.023 1 48.69 82 THR B CA 1
ATOM 1426 C C . THR B 1 82 ? 1.034 -11.852 -15.82 1 48.69 82 THR B C 1
ATOM 1428 O O . THR B 1 82 ? 2.234 -12.086 -15.656 1 48.69 82 THR B O 1
ATOM 1431 N N . ALA B 1 83 ? 0.339 -11.688 -16.844 1 46.59 83 ALA B N 1
ATOM 1432 C CA . ALA B 1 83 ? -0.545 -12.219 -17.875 1 46.59 83 ALA B CA 1
ATOM 1433 C C . ALA B 1 83 ? 0.208 -13.156 -18.812 1 46.59 83 ALA B C 1
ATOM 1435 O O . ALA B 1 83 ? -0.313 -14.203 -19.203 1 46.59 83 ALA B O 1
ATOM 1436 N N . ILE B 1 84 ? 1.394 -13.781 -19.328 1 50 84 ILE B N 1
ATOM 1437 C CA . ILE B 1 84 ? 2.58 -14.266 -20.031 1 50 84 ILE B CA 1
ATOM 1438 C C . ILE B 1 84 ? 3.676 -14.594 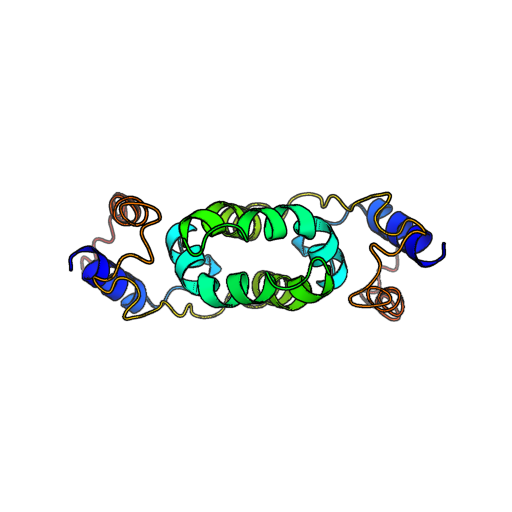-19.016 1 50 84 ILE B C 1
ATOM 1440 O O . ILE B 1 84 ? 4.355 -13.695 -18.516 1 50 84 ILE B O 1
ATOM 1444 N N . TYR B 1 85 ? 4.16 -14.57 -18.359 1 57.44 85 TYR B N 1
ATOM 1445 C CA . TYR B 1 85 ? 4.727 -15.039 -17.094 1 57.44 85 TYR B CA 1
ATOM 1446 C C . TYR B 1 85 ? 6.086 -14.398 -16.844 1 57.44 85 TYR B C 1
ATOM 1448 O O . TYR B 1 85 ? 7.094 -14.82 -17.422 1 57.44 85 TYR B O 1
ATOM 1456 N N . THR B 1 86 ? 5.578 -13.25 -16.531 1 49.25 86 THR B N 1
ATOM 1457 C CA . THR B 1 86 ? 6.02 -11.867 -16.453 1 49.25 86 THR B CA 1
ATOM 1458 C C . THR B 1 86 ? 7.246 -11.641 -17.328 1 49.25 86 THR B C 1
ATOM 1460 O O . THR B 1 86 ? 8.289 -12.266 -17.125 1 49.25 86 THR B O 1
ATOM 1463 N N . SER B 1 87 ? 6.938 -11.883 -19.094 1 44.81 87 SER B N 1
ATOM 1464 C CA . SER B 1 87 ? 6.848 -12.188 -20.516 1 44.81 87 SER B CA 1
ATOM 1465 C C . SER B 1 87 ? 7.879 -13.234 -20.922 1 44.81 87 SER B C 1
ATOM 1467 O O . SER B 1 87 ? 7.637 -14.031 -21.828 1 44.81 87 SER B O 1
ATOM 1469 N N . THR B 1 88 ? 9.938 -13.812 -21.281 1 43.22 88 THR B N 1
ATOM 1470 C CA . THR B 1 88 ? 11.328 -14.016 -21.656 1 43.22 88 THR B CA 1
ATOM 1471 C C . THR B 1 88 ? 12.195 -14.195 -20.406 1 43.22 88 THR B C 1
ATOM 1473 O O . THR B 1 88 ? 13.398 -14.445 -20.516 1 43.22 88 THR B O 1
ATOM 1476 N N . THR B 1 89 ? 13.492 -13.492 -19.641 1 38.62 89 THR B N 1
ATOM 1477 C CA . THR B 1 89 ? 13.984 -14.266 -18.516 1 38.62 89 THR B CA 1
ATOM 1478 C C . THR B 1 89 ? 12.844 -15.023 -17.828 1 38.62 89 THR B C 1
ATOM 1480 O O . THR B 1 89 ? 12.922 -15.336 -16.641 1 38.62 89 THR B O 1
ATOM 1483 N N . PRO B 1 90 ? 13.141 -14.148 -19.531 1 35.62 90 PRO B N 1
ATOM 1484 C CA . PRO B 1 90 ? 13.383 -12.898 -20.25 1 35.62 90 PRO B CA 1
ATOM 1485 C C . PRO B 1 90 ? 12.516 -11.75 -19.734 1 35.62 90 PRO B C 1
ATOM 1487 O O . PRO B 1 90 ? 12.953 -10.594 -19.734 1 35.62 90 PRO B O 1
ATOM 1490 N N . ASN B 1 91 ? 11.906 -12.727 -19.266 1 36.44 91 ASN B N 1
ATOM 1491 C CA . ASN B 1 91 ? 11.57 -14.141 -19.125 1 36.44 91 ASN B CA 1
ATOM 1492 C C . ASN B 1 91 ? 12.797 -15.031 -19.312 1 36.44 91 ASN B C 1
ATOM 1494 O O . ASN B 1 91 ? 12.688 -16.25 -19.328 1 36.44 91 ASN B O 1
ATOM 1498 N N . ASN B 1 92 ? 14.008 -15.055 -19.812 1 32.12 92 ASN B N 1
ATOM 1499 C CA . ASN B 1 92 ? 15.016 -15.992 -20.297 1 32.12 92 ASN B CA 1
ATOM 1500 C C . ASN B 1 92 ? 16.062 -16.297 -19.234 1 32.12 92 ASN B C 1
ATOM 1502 O O . ASN B 1 92 ? 17.031 -15.547 -19.078 1 32.12 92 ASN B O 1
ATOM 1506 N N . CYS B 1 93 ? 15.953 -16.859 -18.141 1 30.16 93 CYS B N 1
ATOM 1507 C CA . CYS B 1 93 ? 16.75 -17.781 -17.328 1 30.16 93 CYS B CA 1
ATOM 1508 C C . CYS B 1 93 ? 17.203 -18.984 -18.141 1 30.16 93 CYS B C 1
ATOM 1510 O O . CYS B 1 93 ? 16.406 -19.891 -18.391 1 30.16 93 CYS B O 1
ATOM 1512 N N . ASP B 1 94 ? 18.094 -19.078 -19 1 27.7 94 ASP B N 1
ATOM 1513 C CA . ASP B 1 94 ? 19.016 -20.141 -19.375 1 27.7 94 ASP B CA 1
ATOM 1514 C C . ASP B 1 94 ? 19.969 -20.469 -18.219 1 27.7 94 ASP B C 1
ATOM 1516 O O . ASP B 1 94 ? 20.766 -19.641 -17.812 1 27.7 94 ASP B O 1
ATOM 1520 N N . ARG B 1 95 ? 19.531 -21.281 -17.234 1 26.5 95 ARG B N 1
ATOM 1521 C CA . ARG B 1 95 ? 20.359 -22.188 -16.438 1 26.5 95 ARG B CA 1
ATOM 1522 C C . ARG B 1 95 ? 21.266 -23.016 -17.328 1 26.5 95 ARG B C 1
ATOM 1524 O O . ARG B 1 95 ? 20.812 -23.984 -17.969 1 26.5 95 ARG B O 1
ATOM 1531 N N . SER B 1 96 ? 21.906 -22.625 -18.266 1 24.28 96 SER B N 1
ATOM 1532 C CA . SER B 1 96 ? 22.891 -23.594 -18.734 1 24.28 96 SER B CA 1
ATOM 1533 C C . SER B 1 96 ? 23.797 -24.047 -17.594 1 24.28 96 SER B C 1
ATOM 1535 O O . SER B 1 96 ? 24.75 -24.812 -17.812 1 24.28 96 SER B O 1
ATOM 1537 N N . LEU B 1 97 ? 23.422 -24.188 -16.203 1 21.59 97 LEU B N 1
ATOM 1538 C CA . LEU B 1 97 ? 24.203 -25.312 -15.703 1 21.59 97 LEU B CA 1
ATOM 1539 C C . LEU B 1 97 ? 23.438 -26.625 -15.828 1 21.59 97 LEU B C 1
ATOM 1541 O O . LEU B 1 97 ? 22.203 -26.625 -15.688 1 21.59 97 LEU B O 1
#

pLDDT: mean 71.67, std 21.99, range [21.59, 96.25]

Sequence (194 aa):
MAANAYLDYVRLQKLNYQELSSNFLALAMKEKLKKSKETNKPSVYIPICKFFISELNQRSILPKDAISTASNLSSEIFKEITAIYTSTTPNNCDRSLMAANAYLDYVRLQKLNYQELSSNFLALAMKEKLKKSKETNKPSVYIPICKFFISELNQRSILPKDAISTASNLSSEIFKEITAIYTSTTPNNCDRSL

Radius of gyration: 19.4 Å; Cα contacts (8 Å, |Δi|>4): 208; chains: 2; bounding box: 40×52×41 Å

Secondary structure (DSSP, 8-state):
-HHHHHHHHHHHTT-BGGGS-HHHHHHHHHHHHHHGGG-S-GGGGHHHHHHHHHSTTSBP---TTSS-SSSTT-SSSTTTSHHHHSSS--S------/-HHHHHHHHHHHTT-BGGGS-HHHHHHHHHHHHHHGGG-S-GGGGHHHHHHHHHSTTSBP---TTSS-SSSSS-TBTTBTTTTTTSSSSTT------